Protein AF-A0A4V4JXT0-F1 (afdb_monomer_lite)

Sequence (192 aa):
MKDSEPRLMSSTASAMWNRRKYANDSAWREEKVERIILREKLRIKKDPIFRAKKQAQSAAAYAEKLEKVPYFKVLRDIRKWIDCFPAIREQLHWQSHDLAWSPQKVSHRCASCNHKRTRGQKLWLQRRTCDSDTEQFDCWACFTSDPQRALPEGFKDITTVEQLRARKKQLFGVTVHTRSSSPKIASSSDSP

Radius of gyration: 23.11 Å; chains: 1; bounding box: 68×52×61 Å

Secondary structure (DSSP, 8-state):
-----GGGS-HHHHHHHHHHHHHH-HHHHHHHHHHHHHHHHHHHHH-HHHHHHHHHHHHHHHHHHHHHSTTHHHHHHHHHHHHH-HHHHHH---SSEEEEEEEEEE--BBTTT-PBPTT-EEEEEEES--SSSS--EE-HHHHTTSHHHHSPTT-TT--SHHHHHHHHHHHH--------------------

pLDDT: mean 82.66, std 16.38, range [35.25, 97.62]

Foldseek 3Di:
DDPDDCPPPDPVRSVVVVVVCCVPPPVVVLVVVVVVVVVLVVCCVVPVVSVVVVVVVVVVVVVVCVVPAFCPVVLVVVVVCCVPPVVVLVVFAFDFWHKQFDPAFDWDQAPQPRDTDRRHHRTWTWTPDDPDPDIHTHDLCRQCSPVCRSHTPQCNPPRDPVVSVVSCCVPPVDPPDDPDPDDPDDDDDDDD

Organism: Aureobasidium pullulans (NCBI:txid5580)

Structure (mmCIF, N/CA/C/O backbone):
data_AF-A0A4V4JXT0-F1
#
_entry.id   AF-A0A4V4JXT0-F1
#
loop_
_atom_site.group_PDB
_atom_site.id
_atom_site.type_symbol
_atom_site.label_atom_id
_atom_site.label_alt_id
_atom_site.label_comp_id
_atom_site.label_asym_id
_atom_site.label_entity_id
_atom_site.label_seq_id
_atom_site.pdbx_PDB_ins_code
_atom_site.Cartn_x
_atom_site.Cartn_y
_atom_site.Cartn_z
_atom_site.occupancy
_atom_site.B_iso_or_equiv
_atom_site.auth_seq_id
_atom_site.auth_comp_id
_atom_site.auth_asym_id
_atom_site.auth_atom_id
_atom_site.pdbx_PDB_model_num
ATOM 1 N N . MET A 1 1 ? 39.763 -4.049 -3.744 1.00 38.03 1 MET A N 1
ATOM 2 C CA . MET A 1 1 ? 39.572 -4.700 -5.060 1.00 38.03 1 MET A CA 1
ATOM 3 C C . MET A 1 1 ? 38.649 -3.817 -5.885 1.00 38.03 1 MET A C 1
ATOM 5 O O . MET A 1 1 ? 37.583 -3.478 -5.395 1.00 38.03 1 MET A O 1
ATOM 9 N N . LYS A 1 2 ? 39.092 -3.345 -7.055 1.00 44.06 2 LYS A N 1
ATOM 10 C CA . LYS A 1 2 ? 38.291 -2.475 -7.932 1.00 44.06 2 LYS A CA 1
ATOM 11 C C . LYS A 1 2 ? 37.275 -3.350 -8.670 1.00 44.06 2 LYS A C 1
ATOM 13 O O . LYS A 1 2 ? 37.687 -4.186 -9.467 1.00 44.06 2 LYS A O 1
ATOM 18 N N . ASP A 1 3 ? 35.985 -3.185 -8.381 1.00 50.22 3 ASP A N 1
ATOM 19 C CA . ASP A 1 3 ? 34.903 -3.879 -9.087 1.00 50.22 3 ASP A CA 1
ATOM 20 C C . ASP A 1 3 ? 34.928 -3.488 -10.569 1.00 50.22 3 ASP A C 1
ATOM 22 O O . ASP A 1 3 ? 34.524 -2.388 -10.950 1.00 50.22 3 ASP A O 1
ATOM 26 N N . SER A 1 4 ? 35.457 -4.378 -11.405 1.00 55.34 4 SER A N 1
ATOM 27 C CA . SER A 1 4 ? 35.567 -4.180 -12.847 1.00 55.34 4 SER A CA 1
ATOM 28 C C . SER A 1 4 ? 34.180 -4.037 -13.485 1.00 55.34 4 SER A C 1
ATOM 30 O O . SER A 1 4 ? 33.241 -4.765 -13.155 1.00 55.34 4 SER A O 1
ATOM 32 N N . GLU A 1 5 ? 34.052 -3.077 -14.401 1.00 57.25 5 GLU A N 1
ATOM 33 C CA . GLU A 1 5 ? 32.807 -2.740 -15.094 1.00 57.25 5 GLU A CA 1
ATOM 34 C C . GLU A 1 5 ? 32.292 -3.930 -15.941 1.00 57.25 5 GLU A C 1
ATOM 36 O O . GLU A 1 5 ? 33.081 -4.580 -16.631 1.00 57.25 5 GLU A O 1
ATOM 41 N N . PRO A 1 6 ? 30.974 -4.214 -15.976 1.00 58.03 6 PRO A N 1
ATOM 42 C CA . PRO A 1 6 ? 30.408 -5.380 -16.671 1.00 58.03 6 PRO A CA 1
ATOM 43 C C . PRO A 1 6 ? 30.555 -5.383 -18.205 1.00 58.03 6 PRO A C 1
ATOM 45 O O . PRO A 1 6 ? 30.092 -6.325 -18.846 1.00 58.03 6 PRO A O 1
ATOM 48 N N . ARG A 1 7 ? 31.179 -4.364 -18.817 1.00 56.94 7 ARG A N 1
ATOM 49 C CA . ARG A 1 7 ? 31.333 -4.241 -20.281 1.00 56.94 7 ARG A CA 1
ATOM 50 C C . ARG A 1 7 ? 32.171 -5.348 -20.923 1.00 56.94 7 ARG A C 1
ATOM 52 O O . ARG A 1 7 ? 32.020 -5.569 -22.117 1.00 56.94 7 ARG A O 1
ATOM 59 N N . LEU A 1 8 ? 33.013 -6.035 -20.151 1.00 63.19 8 LEU A N 1
ATOM 60 C CA . LEU A 1 8 ? 33.894 -7.107 -20.636 1.00 63.19 8 LEU A CA 1
ATOM 61 C C . LEU A 1 8 ? 33.495 -8.502 -20.119 1.00 63.19 8 LEU A C 1
ATOM 63 O O . LEU A 1 8 ? 34.234 -9.465 -20.296 1.00 63.19 8 LEU A O 1
ATOM 67 N N . MET A 1 9 ? 32.343 -8.631 -19.451 1.00 75.25 9 MET A N 1
ATOM 68 C CA . MET A 1 9 ? 31.896 -9.900 -18.869 1.00 75.25 9 MET A CA 1
ATOM 69 C C . MET A 1 9 ? 31.066 -10.732 -19.852 1.00 75.25 9 MET A C 1
ATOM 71 O O . MET A 1 9 ? 30.243 -10.198 -20.594 1.00 75.25 9 MET A O 1
ATOM 75 N N . SER A 1 10 ? 31.195 -12.061 -19.772 1.00 79.62 10 SER A N 1
ATOM 76 C CA . SER A 1 10 ? 30.227 -12.978 -20.386 1.00 79.62 10 SER A CA 1
ATOM 77 C C . SER A 1 10 ? 28.816 -12.736 -19.830 1.00 79.62 10 SER A C 1
ATOM 79 O O . SER A 1 10 ? 28.647 -12.197 -18.731 1.00 79.62 10 SER A O 1
ATOM 81 N N . SER A 1 11 ? 27.775 -13.150 -20.557 1.00 81.44 11 SER A N 1
ATOM 82 C CA . SER A 1 11 ? 26.375 -12.948 -20.144 1.00 81.44 11 SER A CA 1
ATOM 83 C C . SER A 1 11 ? 26.084 -13.520 -18.748 1.00 81.44 11 SER A C 1
ATOM 85 O O . SER A 1 11 ? 25.472 -12.846 -17.914 1.00 81.44 11 SER A O 1
ATOM 87 N N . THR A 1 12 ? 26.592 -14.718 -18.452 1.00 85.00 12 THR A N 1
ATOM 88 C CA . THR A 1 12 ? 26.455 -15.378 -17.146 1.00 85.00 12 THR A CA 1
ATOM 89 C C . THR A 1 12 ? 27.194 -14.616 -16.048 1.00 85.00 12 THR A C 1
ATOM 91 O O . THR A 1 12 ? 26.621 -14.366 -14.984 1.00 85.00 12 THR A O 1
ATOM 94 N N . ALA A 1 13 ? 28.432 -14.181 -16.307 1.00 82.56 13 ALA A N 1
ATOM 95 C CA . ALA A 1 13 ? 29.215 -13.396 -15.354 1.00 82.56 13 ALA A CA 1
ATOM 96 C C . ALA A 1 13 ? 28.559 -12.035 -15.067 1.00 82.56 13 ALA A C 1
ATOM 98 O O . ALA A 1 13 ? 28.418 -11.648 -13.907 1.00 82.56 13 ALA A O 1
ATOM 99 N N . SER A 1 14 ? 28.038 -11.367 -16.098 1.00 83.56 14 SER A N 1
ATOM 100 C CA . SER A 1 14 ? 27.285 -10.118 -15.967 1.00 83.56 14 SER A CA 1
ATOM 101 C C . SER A 1 14 ? 25.990 -10.309 -15.170 1.00 83.56 14 SER A C 1
ATOM 103 O O . SER A 1 14 ? 25.657 -9.490 -14.309 1.00 83.56 14 SER A O 1
ATOM 105 N N . ALA A 1 15 ? 25.263 -11.411 -15.379 1.00 85.31 15 ALA A N 1
ATOM 106 C CA . ALA A 1 15 ? 24.056 -11.726 -14.616 1.00 85.31 15 ALA A CA 1
ATOM 107 C C . ALA A 1 15 ? 24.356 -12.011 -13.133 1.00 85.31 15 ALA A C 1
ATOM 109 O O . ALA A 1 15 ? 23.614 -11.554 -12.257 1.00 85.31 15 ALA A O 1
ATOM 110 N N . MET A 1 16 ? 25.436 -12.741 -12.835 1.00 86.31 16 MET A N 1
ATOM 111 C CA . MET A 1 16 ? 25.886 -12.989 -11.460 1.00 86.31 16 MET A CA 1
ATOM 112 C C . MET A 1 16 ? 26.350 -11.702 -10.777 1.00 86.31 16 MET A C 1
ATOM 114 O O . MET A 1 16 ? 25.931 -11.428 -9.652 1.00 86.31 16 MET A O 1
ATOM 118 N N . TRP A 1 17 ? 27.129 -10.869 -11.471 1.00 88.69 17 TRP A N 1
ATOM 119 C CA . TRP A 1 17 ? 27.558 -9.562 -10.974 1.00 88.69 17 TRP A CA 1
ATOM 120 C C . TRP A 1 17 ? 26.361 -8.659 -10.670 1.00 88.69 17 TRP A C 1
ATOM 122 O O . TRP A 1 17 ? 26.258 -8.116 -9.574 1.00 88.69 17 TRP A O 1
ATOM 132 N N . ASN A 1 18 ? 25.389 -8.577 -11.587 1.00 86.06 18 ASN A N 1
ATOM 133 C CA . ASN A 1 18 ? 24.162 -7.812 -11.373 1.00 86.06 18 ASN A CA 1
ATOM 134 C C . ASN A 1 18 ? 23.370 -8.320 -10.162 1.00 86.06 18 ASN A C 1
ATOM 136 O O . ASN A 1 18 ? 22.838 -7.499 -9.419 1.00 86.06 18 ASN A O 1
ATOM 140 N N . ARG A 1 19 ? 23.277 -9.643 -9.954 1.00 86.19 19 ARG A N 1
ATOM 141 C CA . ARG A 1 19 ? 22.610 -10.231 -8.779 1.00 86.19 19 ARG A CA 1
ATOM 142 C C . ARG A 1 19 ? 23.338 -9.885 -7.482 1.00 86.19 19 ARG A C 1
ATOM 144 O O . ARG A 1 19 ? 22.699 -9.406 -6.548 1.00 86.19 19 ARG A O 1
ATOM 151 N N . ARG A 1 20 ? 24.660 -10.067 -7.439 1.00 87.50 20 ARG A N 1
ATOM 152 C CA . ARG A 1 20 ? 25.493 -9.742 -6.270 1.00 87.50 20 ARG A CA 1
ATOM 153 C C . ARG A 1 20 ? 25.420 -8.252 -5.935 1.00 87.50 20 ARG A C 1
ATOM 155 O O . ARG A 1 20 ? 25.175 -7.899 -4.785 1.00 87.50 20 ARG A O 1
ATOM 162 N N . LYS A 1 21 ? 25.553 -7.384 -6.939 1.00 86.44 21 LYS A N 1
ATOM 163 C CA . LYS A 1 21 ? 25.453 -5.934 -6.759 1.00 86.44 21 LYS A CA 1
ATOM 164 C C . LYS A 1 21 ? 24.061 -5.522 -6.298 1.00 86.44 21 LYS A C 1
ATOM 166 O O . LYS A 1 21 ? 23.940 -4.747 -5.360 1.00 86.44 21 LYS A O 1
ATOM 171 N N . TYR A 1 22 ? 23.010 -6.118 -6.868 1.00 83.94 22 TYR A N 1
ATOM 172 C CA . TYR A 1 22 ? 21.646 -5.890 -6.395 1.00 83.94 22 TYR A CA 1
ATOM 173 C C . TYR A 1 22 ? 21.508 -6.244 -4.914 1.00 83.94 22 TYR A C 1
ATOM 175 O O . TYR A 1 22 ? 20.904 -5.470 -4.185 1.00 83.94 22 TYR A O 1
ATOM 183 N N . ALA A 1 23 ? 22.063 -7.365 -4.447 1.00 81.12 23 ALA A N 1
ATOM 184 C CA . ALA A 1 23 ? 21.954 -7.803 -3.055 1.00 81.12 23 ALA A CA 1
ATOM 185 C C . ALA A 1 23 ? 22.711 -6.902 -2.062 1.00 81.12 23 ALA A C 1
ATOM 187 O O . ALA A 1 23 ? 22.166 -6.593 -1.002 1.00 81.12 23 ALA A O 1
ATOM 188 N N . ASN A 1 24 ? 23.907 -6.439 -2.427 1.00 84.50 24 ASN A N 1
ATOM 189 C CA . ASN A 1 24 ? 24.830 -5.811 -1.475 1.00 84.50 24 ASN A CA 1
ATOM 190 C C . ASN A 1 24 ? 24.894 -4.280 -1.565 1.00 84.50 24 ASN A C 1
ATOM 192 O O . ASN A 1 24 ? 25.263 -3.635 -0.591 1.00 84.50 24 ASN A O 1
ATOM 196 N N . ASP A 1 25 ? 24.504 -3.684 -2.693 1.00 84.81 25 ASP A N 1
ATOM 197 C CA . ASP A 1 25 ? 24.561 -2.237 -2.907 1.00 84.81 25 ASP A CA 1
ATOM 198 C C . ASP A 1 25 ? 23.143 -1.655 -2.971 1.00 84.81 25 ASP A C 1
ATOM 200 O O . ASP A 1 25 ? 22.436 -1.745 -3.982 1.00 84.81 25 ASP A O 1
ATOM 204 N N . SER A 1 26 ? 22.697 -1.087 -1.848 1.00 79.56 26 SER A N 1
ATOM 205 C CA . SER A 1 26 ? 21.351 -0.515 -1.746 1.00 79.56 26 SER A CA 1
ATOM 206 C C . SER A 1 26 ? 21.167 0.744 -2.599 1.00 79.56 26 SER A C 1
ATOM 208 O O . SER A 1 26 ? 20.091 0.910 -3.172 1.00 79.56 26 SER A O 1
ATOM 210 N N . ALA A 1 27 ? 22.205 1.571 -2.761 1.00 83.88 27 ALA A N 1
ATOM 211 C CA . ALA A 1 27 ? 22.140 2.792 -3.562 1.00 83.88 27 ALA A CA 1
ATOM 212 C C . ALA A 1 27 ? 22.032 2.454 -5.053 1.00 83.88 27 ALA A C 1
ATOM 214 O O . ALA A 1 27 ? 21.123 2.924 -5.740 1.00 83.88 27 ALA A O 1
ATOM 215 N N . TRP A 1 28 ? 22.874 1.539 -5.537 1.00 86.75 28 TRP A N 1
ATOM 216 C CA . TRP A 1 28 ? 22.794 1.055 -6.914 1.00 86.75 28 TRP A CA 1
ATOM 217 C C . TRP A 1 28 ? 21.467 0.347 -7.203 1.00 86.75 28 TRP A C 1
ATOM 219 O O . TRP A 1 28 ? 20.897 0.496 -8.287 1.00 86.75 28 TRP A O 1
ATOM 229 N N . ARG A 1 29 ? 20.941 -0.420 -6.238 1.00 85.69 29 ARG A N 1
ATOM 230 C CA . ARG A 1 29 ? 19.621 -1.054 -6.351 1.00 85.69 29 ARG A CA 1
ATOM 231 C C . ARG A 1 29 ? 18.524 -0.011 -6.539 1.00 85.69 29 ARG A C 1
ATOM 233 O O . ARG A 1 29 ? 17.686 -0.178 -7.427 1.00 85.69 29 ARG A O 1
ATOM 240 N N . GLU A 1 30 ? 18.511 1.020 -5.699 1.00 83.50 30 GLU A N 1
ATOM 241 C CA . GLU A 1 30 ? 17.527 2.102 -5.747 1.00 83.50 30 GLU A CA 1
ATOM 242 C C . GLU A 1 30 ? 17.606 2.838 -7.096 1.00 83.50 30 GLU A C 1
ATOM 244 O O . GLU A 1 30 ? 16.600 2.890 -7.808 1.00 83.50 30 GLU A O 1
ATOM 249 N N . GLU A 1 31 ? 18.800 3.250 -7.531 1.00 87.88 31 GLU A N 1
ATOM 250 C CA . GLU A 1 31 ? 19.022 3.921 -8.822 1.00 87.88 31 GLU A CA 1
ATOM 251 C C . GLU A 1 31 ? 18.576 3.057 -10.019 1.00 87.88 31 GLU A C 1
ATOM 253 O O . GLU A 1 31 ? 17.865 3.508 -10.927 1.00 87.88 31 GLU A O 1
ATOM 258 N N . LYS A 1 32 ? 18.947 1.770 -10.023 1.00 88.31 32 LYS A N 1
ATOM 259 C CA . LYS A 1 32 ? 18.557 0.828 -11.080 1.00 88.31 32 LYS A CA 1
ATOM 260 C C . LYS A 1 32 ? 17.040 0.661 -11.151 1.00 88.31 32 LYS A C 1
ATOM 262 O O . LYS A 1 32 ? 16.482 0.639 -12.253 1.00 88.31 32 LYS A O 1
ATOM 267 N N . VAL A 1 33 ? 16.366 0.542 -10.006 1.00 87.81 33 VAL A N 1
ATOM 268 C CA . VAL A 1 33 ? 14.900 0.438 -9.944 1.00 87.81 33 VAL A CA 1
ATOM 269 C C . VAL A 1 33 ? 14.246 1.724 -10.452 1.00 87.81 33 VAL A C 1
ATOM 271 O O . VAL A 1 33 ? 13.308 1.646 -11.248 1.00 87.81 33 VAL A O 1
ATOM 274 N N . GLU A 1 34 ? 14.751 2.899 -10.077 1.00 89.25 34 GLU A N 1
ATOM 275 C CA . GLU A 1 34 ? 14.229 4.181 -10.566 1.00 89.25 34 GLU A CA 1
ATOM 276 C C . GLU A 1 34 ? 14.338 4.314 -12.084 1.00 89.25 34 GLU A C 1
ATOM 278 O O . GLU A 1 34 ? 13.361 4.673 -12.750 1.00 89.25 34 GLU A O 1
ATOM 283 N N . ARG A 1 35 ? 15.478 3.924 -12.658 1.00 92.25 35 ARG A N 1
ATOM 284 C CA . ARG A 1 35 ? 15.691 3.917 -14.109 1.00 92.25 35 ARG A CA 1
ATOM 285 C C . ARG A 1 35 ? 14.684 3.029 -14.842 1.00 92.25 35 ARG A C 1
ATOM 287 O O . ARG A 1 35 ? 14.146 3.424 -15.880 1.00 92.25 35 ARG A O 1
ATOM 294 N N . ILE A 1 36 ? 14.409 1.838 -14.305 1.00 91.50 36 ILE A N 1
ATOM 295 C CA . ILE A 1 36 ? 13.414 0.908 -14.863 1.00 91.50 36 ILE A CA 1
ATOM 296 C C . ILE A 1 36 ? 12.015 1.533 -14.807 1.00 91.50 36 ILE A C 1
ATOM 298 O O . ILE A 1 36 ? 11.314 1.544 -15.821 1.00 91.50 36 ILE A O 1
ATOM 302 N N . ILE A 1 37 ? 11.636 2.114 -13.664 1.00 90.81 37 ILE A N 1
ATOM 303 C CA . ILE A 1 37 ? 10.338 2.781 -13.478 1.00 90.81 37 ILE A CA 1
ATOM 304 C C . ILE A 1 37 ? 10.166 3.932 -14.476 1.00 90.81 37 ILE A C 1
ATOM 306 O O . ILE A 1 37 ? 9.104 4.058 -15.088 1.00 90.81 37 ILE A O 1
ATOM 310 N N . LEU A 1 38 ? 11.185 4.777 -14.657 1.00 93.44 38 LEU A N 1
ATOM 311 C CA . LEU A 1 38 ? 11.139 5.902 -15.596 1.00 93.44 38 LEU A CA 1
ATOM 312 C C . LEU A 1 38 ? 10.961 5.426 -17.039 1.00 93.44 38 LEU A C 1
ATOM 314 O O . LEU A 1 38 ? 10.082 5.921 -17.747 1.00 93.44 38 LEU A O 1
ATOM 318 N N . ARG A 1 39 ? 11.737 4.421 -17.459 1.00 94.75 39 ARG A N 1
ATOM 319 C CA . ARG A 1 39 ? 11.609 3.816 -18.791 1.00 94.75 39 ARG A CA 1
ATOM 320 C C . ARG A 1 39 ? 10.206 3.256 -19.015 1.00 94.75 39 ARG A C 1
ATOM 322 O O . ARG A 1 39 ? 9.617 3.481 -20.071 1.00 94.75 39 ARG A O 1
ATOM 329 N N . GLU A 1 40 ? 9.661 2.550 -18.029 1.00 93.56 40 GLU A N 1
ATOM 330 C CA . GLU A 1 40 ? 8.320 1.980 -18.123 1.00 93.56 40 GLU A CA 1
ATOM 331 C C . GLU A 1 40 ? 7.245 3.068 -18.217 1.00 93.56 40 GLU A C 1
ATOM 333 O O . GLU A 1 40 ? 6.388 2.989 -19.095 1.00 93.56 40 GLU A O 1
ATOM 338 N N . LYS A 1 41 ? 7.327 4.127 -17.401 1.00 93.44 41 LYS A N 1
ATOM 339 C CA . LYS A 1 41 ? 6.417 5.284 -17.482 1.00 93.44 41 LYS A CA 1
ATOM 340 C C . LYS A 1 41 ? 6.424 5.930 -18.865 1.00 93.44 41 LYS A C 1
ATOM 342 O O . LYS A 1 41 ? 5.360 6.210 -19.417 1.00 93.44 41 LYS A O 1
ATOM 347 N N . LEU A 1 42 ? 7.611 6.146 -19.433 1.00 95.75 42 LEU A N 1
ATOM 348 C CA . LEU A 1 42 ? 7.751 6.693 -20.782 1.00 95.75 42 LEU A CA 1
ATOM 349 C C . LEU A 1 42 ? 7.123 5.766 -21.825 1.00 95.75 42 LEU A C 1
ATOM 351 O O . LEU A 1 42 ? 6.419 6.245 -22.714 1.00 95.75 42 LEU A O 1
ATOM 355 N N . ARG A 1 43 ? 7.313 4.447 -21.693 1.00 96.19 43 ARG A N 1
ATOM 356 C CA . ARG A 1 43 ? 6.710 3.469 -22.606 1.00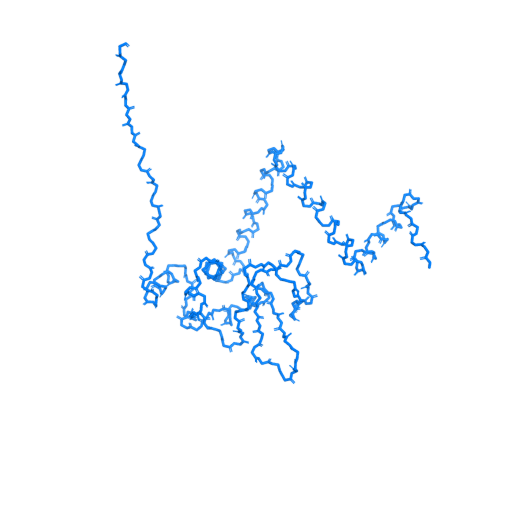 96.19 43 ARG A CA 1
ATOM 357 C C . ARG A 1 43 ? 5.188 3.447 -22.498 1.00 96.19 43 ARG A C 1
ATOM 359 O O . ARG A 1 43 ? 4.531 3.498 -23.524 1.00 96.19 43 ARG A O 1
ATOM 366 N N . ILE A 1 44 ? 4.621 3.469 -21.290 1.00 95.62 44 ILE A N 1
ATOM 367 C CA . ILE A 1 44 ? 3.161 3.553 -21.081 1.00 95.62 44 ILE A CA 1
ATOM 368 C C . ILE A 1 44 ? 2.574 4.798 -21.764 1.00 95.62 44 ILE A C 1
ATOM 370 O O . ILE A 1 44 ? 1.476 4.739 -22.325 1.00 95.62 44 ILE A O 1
ATOM 374 N N . LYS A 1 45 ? 3.289 5.932 -21.732 1.00 95.12 45 LYS A N 1
ATOM 375 C CA . LYS A 1 45 ? 2.842 7.173 -22.381 1.00 95.12 45 LYS A CA 1
ATOM 376 C C . LYS A 1 45 ? 2.851 7.062 -23.909 1.00 95.12 45 LYS A C 1
ATOM 378 O O . LYS A 1 45 ? 1.904 7.529 -24.530 1.00 95.12 45 LYS A O 1
ATOM 383 N N . LYS A 1 46 ? 3.888 6.454 -24.490 1.00 96.50 46 LYS A N 1
ATOM 384 C CA . LYS A 1 46 ? 4.111 6.412 -25.946 1.00 96.50 46 LYS A CA 1
ATOM 385 C C . LYS A 1 46 ? 3.421 5.246 -26.660 1.00 96.50 46 LYS A C 1
ATOM 387 O O . LYS A 1 46 ? 2.988 5.416 -27.788 1.00 96.50 46 LYS A O 1
ATOM 392 N N . ASP A 1 47 ? 3.332 4.085 -26.020 1.00 97.00 47 ASP A N 1
ATOM 393 C CA . ASP A 1 47 ? 2.894 2.833 -26.641 1.00 97.00 47 ASP A CA 1
ATOM 394 C C . ASP A 1 47 ? 1.508 2.417 -26.102 1.00 97.00 47 ASP A C 1
ATOM 396 O O . ASP A 1 47 ? 1.396 1.968 -24.950 1.00 97.00 47 ASP A O 1
ATOM 400 N N . PRO A 1 48 ? 0.434 2.583 -26.900 1.00 96.94 48 PRO A N 1
ATOM 401 C CA . PRO A 1 48 ? -0.920 2.233 -26.482 1.00 96.94 48 PRO A CA 1
ATOM 402 C C . PRO A 1 48 ? -1.118 0.720 -26.301 1.00 96.94 48 PRO A C 1
ATOM 404 O O . PRO A 1 48 ? -1.859 0.321 -25.402 1.00 96.94 48 PRO A O 1
ATOM 407 N N . ILE A 1 49 ? -0.424 -0.125 -27.071 1.00 97.62 49 ILE A N 1
ATOM 408 C CA . ILE A 1 49 ? -0.511 -1.589 -26.955 1.00 97.62 49 ILE A CA 1
ATOM 409 C C . ILE A 1 49 ? 0.113 -2.027 -25.631 1.00 97.62 49 ILE A C 1
ATOM 411 O O . ILE A 1 49 ? -0.485 -2.784 -24.859 1.00 97.62 49 ILE A O 1
ATOM 415 N N . PHE A 1 50 ? 1.295 -1.499 -25.311 1.00 95.81 50 PHE A N 1
ATOM 416 C CA . PHE A 1 50 ? 1.944 -1.772 -24.033 1.00 95.81 50 PHE A CA 1
ATOM 417 C C . PHE A 1 50 ? 1.099 -1.298 -22.844 1.00 95.81 50 PHE A C 1
ATOM 419 O O . PHE A 1 50 ? 0.999 -2.006 -21.836 1.00 95.81 50 PHE A O 1
ATOM 426 N N . ARG A 1 51 ? 0.456 -0.129 -22.961 1.00 96.81 51 ARG A N 1
ATOM 427 C CA . ARG A 1 51 ? -0.478 0.386 -21.951 1.00 96.81 51 ARG A CA 1
ATOM 428 C C . ARG A 1 51 ? -1.664 -0.555 -21.749 1.00 96.81 51 ARG A C 1
ATOM 430 O O . ARG A 1 51 ? -1.935 -0.913 -20.604 1.00 96.81 51 ARG A O 1
ATOM 437 N N . ALA A 1 52 ? -2.331 -0.974 -22.824 1.00 97.25 52 ALA A N 1
ATOM 438 C CA . ALA A 1 52 ? -3.474 -1.883 -22.757 1.00 97.25 52 ALA A CA 1
ATOM 439 C C . ALA A 1 52 ? -3.086 -3.227 -22.119 1.00 97.25 52 ALA A C 1
ATOM 441 O O . ALA A 1 52 ? -3.750 -3.688 -21.191 1.00 97.25 52 ALA A O 1
ATOM 442 N N . LYS A 1 53 ? -1.938 -3.800 -22.510 1.00 96.94 53 LYS A N 1
ATOM 443 C CA . LYS A 1 53 ? -1.397 -5.024 -21.896 1.00 96.94 53 LYS A CA 1
ATOM 444 C C . LYS A 1 53 ? -1.184 -4.864 -20.389 1.00 96.94 53 LYS A C 1
ATOM 446 O O . LYS A 1 53 ? -1.550 -5.745 -19.615 1.00 96.94 53 LYS A O 1
ATOM 451 N N . LYS A 1 54 ? -0.608 -3.740 -19.953 1.00 95.44 54 LYS A N 1
ATOM 452 C CA . LYS A 1 54 ? -0.387 -3.455 -18.527 1.00 95.44 54 LYS A CA 1
ATOM 453 C C . LYS A 1 54 ? -1.691 -3.256 -17.758 1.00 95.44 54 LYS A C 1
ATOM 455 O O . LYS A 1 54 ? -1.792 -3.722 -16.625 1.00 95.44 54 LYS A O 1
ATOM 460 N N . GLN A 1 55 ? -2.684 -2.609 -18.364 1.00 95.62 55 GLN A N 1
ATOM 461 C CA . GLN A 1 55 ? -4.016 -2.466 -17.775 1.00 95.62 55 GLN A CA 1
ATOM 462 C C . GLN A 1 55 ? -4.697 -3.827 -17.602 1.00 95.62 55 GLN A C 1
ATOM 464 O O . GLN A 1 55 ? -5.164 -4.118 -16.505 1.00 95.62 55 GLN A O 1
ATOM 469 N N . ALA A 1 56 ? -4.663 -4.688 -18.623 1.00 97.19 56 ALA A N 1
ATOM 470 C CA . ALA A 1 56 ? -5.207 -6.044 -18.549 1.00 97.19 56 ALA A CA 1
ATOM 471 C C . ALA A 1 56 ? -4.522 -6.883 -17.455 1.00 97.19 56 ALA A C 1
ATOM 473 O O . ALA A 1 56 ? -5.197 -7.502 -16.636 1.00 97.19 56 ALA A O 1
ATOM 474 N N . GLN A 1 57 ? -3.187 -6.832 -17.366 1.00 96.00 57 GLN A N 1
ATOM 475 C CA . GLN A 1 57 ? -2.433 -7.502 -16.297 1.00 96.00 57 GLN A CA 1
ATOM 476 C C . GLN A 1 57 ? -2.821 -6.990 -14.902 1.00 96.00 57 GLN A C 1
ATOM 478 O O . GLN A 1 57 ? -3.011 -7.780 -13.979 1.00 96.00 57 GLN A O 1
ATOM 483 N N . SER A 1 58 ? -2.957 -5.670 -14.739 1.00 94.56 58 SER A N 1
ATOM 484 C CA . SER A 1 58 ? -3.390 -5.073 -13.472 1.00 94.56 58 SER A CA 1
ATOM 485 C C . SER A 1 58 ? -4.826 -5.457 -13.113 1.00 94.56 58 SER A C 1
ATOM 487 O O . SER A 1 58 ? -5.115 -5.642 -11.933 1.00 94.56 58 SER A O 1
ATOM 489 N N . ALA A 1 59 ? -5.721 -5.555 -14.098 1.00 96.06 59 ALA A N 1
ATOM 490 C CA . ALA A 1 59 ? -7.107 -5.958 -13.888 1.00 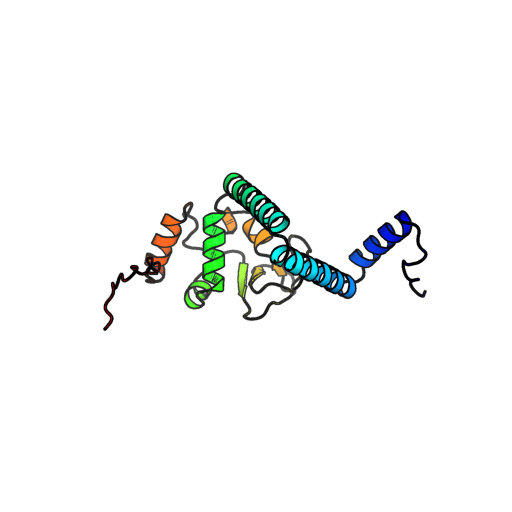96.06 59 ALA A CA 1
ATOM 491 C C . ALA A 1 59 ? -7.198 -7.429 -13.461 1.00 96.06 59 ALA A C 1
ATOM 493 O O . ALA A 1 59 ? -7.866 -7.727 -12.475 1.00 96.06 59 ALA A O 1
ATOM 494 N N . ALA A 1 60 ? -6.453 -8.321 -14.122 1.00 96.75 60 ALA A N 1
ATOM 495 C CA . ALA A 1 60 ? -6.375 -9.735 -13.758 1.00 96.75 60 ALA A CA 1
ATOM 496 C C . ALA A 1 60 ? -5.839 -9.930 -12.329 1.00 96.75 60 ALA A C 1
ATOM 498 O O . ALA A 1 60 ? -6.472 -10.597 -11.517 1.00 96.75 60 ALA A O 1
ATOM 499 N N . ALA A 1 61 ? -4.736 -9.261 -11.974 1.00 93.69 61 ALA A N 1
ATOM 500 C CA . ALA A 1 61 ? -4.186 -9.318 -10.616 1.00 93.69 61 ALA A CA 1
ATOM 501 C C . ALA A 1 61 ? -5.132 -8.715 -9.559 1.00 93.69 61 ALA A C 1
ATOM 503 O O . ALA A 1 61 ? -5.102 -9.099 -8.390 1.00 93.69 61 ALA A O 1
ATOM 504 N N . TYR A 1 62 ? -5.956 -7.733 -9.938 1.00 93.12 62 TYR A N 1
ATOM 505 C CA . TYR A 1 62 ? -6.981 -7.179 -9.056 1.00 93.12 62 TYR A CA 1
ATOM 506 C C . TYR A 1 62 ? -8.139 -8.163 -8.846 1.00 93.12 62 TYR A C 1
ATOM 508 O O . TYR A 1 62 ? -8.566 -8.339 -7.707 1.00 93.12 62 TYR A O 1
ATOM 516 N N . ALA A 1 63 ? -8.604 -8.824 -9.909 1.00 94.19 63 ALA A N 1
ATOM 517 C CA . ALA A 1 63 ? -9.627 -9.865 -9.839 1.00 94.19 63 ALA A CA 1
ATOM 518 C C . ALA A 1 63 ? -9.168 -11.052 -8.977 1.00 94.19 63 ALA A C 1
ATOM 520 O O . ALA A 1 63 ? -9.886 -11.463 -8.073 1.00 94.19 63 ALA A O 1
ATOM 521 N N . GLU A 1 64 ? -7.927 -11.506 -9.154 1.00 93.75 64 GLU A N 1
ATOM 522 C CA . GLU A 1 64 ? -7.338 -12.565 -8.328 1.00 93.75 64 GLU A CA 1
ATOM 523 C C . GLU A 1 64 ? -7.325 -12.197 -6.834 1.00 93.75 64 GLU A C 1
ATOM 525 O O . GLU A 1 64 ? -7.654 -13.012 -5.975 1.00 93.75 64 GLU A O 1
ATOM 530 N N . LYS A 1 65 ? -6.983 -10.947 -6.491 1.00 90.12 65 LYS A N 1
ATOM 531 C CA . LYS A 1 65 ? -7.020 -10.486 -5.093 1.00 90.12 65 LYS A CA 1
ATOM 532 C C . LYS A 1 65 ? -8.429 -10.439 -4.524 1.00 90.12 65 LYS A C 1
ATOM 534 O O . LYS A 1 65 ? -8.592 -10.682 -3.335 1.00 90.12 65 LYS A O 1
ATOM 539 N N . LEU A 1 66 ? -9.419 -10.084 -5.342 1.00 89.00 66 LEU A N 1
ATOM 540 C CA . LEU A 1 66 ? -10.815 -10.077 -4.913 1.00 89.00 66 LEU A CA 1
ATOM 541 C C . LEU A 1 66 ? -11.302 -11.468 -4.522 1.00 89.00 66 LEU A C 1
ATOM 543 O O . LEU A 1 66 ? -12.092 -11.575 -3.592 1.00 89.00 66 LEU A O 1
ATOM 547 N N . GLU A 1 67 ? -10.826 -12.494 -5.218 1.00 89.06 67 GLU A N 1
ATOM 548 C CA . GLU A 1 67 ? -11.164 -13.887 -4.946 1.00 89.06 67 GLU A CA 1
ATOM 549 C C . GLU A 1 67 ? -10.392 -14.437 -3.738 1.00 89.06 67 GLU A C 1
ATOM 551 O O . GLU A 1 67 ? -10.975 -15.045 -2.846 1.00 89.06 67 GLU A O 1
ATOM 556 N N . LYS A 1 68 ? -9.075 -14.199 -3.685 1.00 87.69 68 LYS A N 1
ATOM 557 C CA . LYS A 1 68 ? -8.181 -14.890 -2.740 1.00 87.69 68 LYS A CA 1
ATOM 558 C C . LYS A 1 68 ? -7.989 -14.197 -1.401 1.00 87.69 68 LYS A C 1
ATOM 560 O O . LYS A 1 68 ? -7.548 -14.842 -0.455 1.00 87.69 68 LYS A O 1
ATOM 565 N N . VAL A 1 69 ? -8.207 -12.884 -1.322 1.00 85.06 69 VAL A N 1
ATOM 566 C CA . VAL A 1 69 ? -7.869 -12.097 -0.130 1.00 85.06 69 VAL A CA 1
ATOM 567 C C . VAL A 1 69 ? -9.157 -11.646 0.557 1.00 85.06 69 VAL A C 1
ATOM 569 O O . VAL A 1 69 ? -9.802 -10.697 0.091 1.00 85.06 69 VAL A O 1
ATOM 572 N N . PRO A 1 70 ? -9.523 -12.274 1.690 1.00 82.75 70 PRO A N 1
ATOM 573 C CA . PRO A 1 70 ? -10.664 -11.846 2.482 1.00 82.75 70 PRO A CA 1
ATOM 574 C C . PRO A 1 70 ? -10.549 -10.366 2.847 1.00 82.75 70 PRO A C 1
ATOM 576 O O . PRO A 1 70 ? -9.458 -9.856 3.110 1.00 82.75 70 PRO A O 1
ATOM 579 N N . TYR A 1 71 ? -11.679 -9.659 2.858 1.00 86.81 71 TYR A N 1
ATOM 580 C CA . TYR A 1 71 ? -11.755 -8.246 3.253 1.00 86.81 71 TYR A CA 1
ATOM 581 C C . TYR A 1 71 ? -10.888 -7.287 2.416 1.00 86.81 71 TYR A C 1
ATOM 583 O O . TYR A 1 71 ? -10.735 -6.122 2.787 1.00 86.81 71 TYR A O 1
ATOM 591 N N . PHE A 1 72 ? -10.349 -7.703 1.262 1.00 88.56 72 PHE A N 1
ATOM 592 C CA . PHE A 1 72 ? -9.435 -6.877 0.464 1.00 88.56 72 PHE A CA 1
ATOM 593 C C . PHE A 1 72 ? -10.005 -5.491 0.138 1.00 88.56 72 PHE A C 1
ATOM 595 O O . PHE A 1 72 ? -9.305 -4.483 0.267 1.00 88.56 72 PHE A O 1
ATOM 602 N N . LYS A 1 73 ? -11.289 -5.414 -0.244 1.00 90.75 73 LYS A N 1
ATOM 603 C CA . LYS A 1 73 ? -11.956 -4.129 -0.507 1.00 90.75 73 LYS A CA 1
ATOM 604 C C . LYS A 1 73 ? -12.078 -3.273 0.759 1.00 90.75 73 LYS A C 1
ATOM 606 O O . LYS A 1 73 ? -11.811 -2.077 0.686 1.00 90.75 73 LYS A O 1
ATOM 611 N N . VAL A 1 74 ? -12.439 -3.879 1.892 1.00 91.50 74 VAL A N 1
ATOM 612 C CA . VAL A 1 74 ? -12.583 -3.208 3.197 1.00 91.50 74 VAL A CA 1
ATOM 613 C C . VAL A 1 74 ? -11.240 -2.620 3.631 1.00 91.50 74 VAL A C 1
ATOM 615 O O . VAL A 1 74 ? -11.132 -1.417 3.853 1.00 91.50 74 VAL A O 1
ATOM 618 N N . LEU A 1 75 ? -10.181 -3.430 3.640 1.00 91.38 75 LEU A N 1
ATOM 619 C CA . LEU A 1 75 ? -8.836 -3.009 4.038 1.00 91.38 75 LEU A CA 1
ATOM 620 C C . LEU A 1 75 ? -8.249 -1.956 3.090 1.00 91.38 75 LEU A C 1
ATOM 622 O O . LEU A 1 75 ? -7.594 -1.011 3.533 1.00 91.38 75 LEU A O 1
ATOM 626 N N . ARG A 1 76 ? -8.509 -2.066 1.783 1.00 91.62 76 ARG A N 1
ATOM 627 C CA . ARG A 1 76 ? -8.130 -1.032 0.809 1.00 91.62 76 ARG A CA 1
ATOM 628 C C . ARG A 1 76 ? -8.820 0.302 1.109 1.00 91.62 76 ARG A C 1
ATOM 630 O O . ARG A 1 76 ? -8.178 1.349 1.016 1.00 91.62 76 ARG A O 1
ATOM 637 N N . ASP A 1 77 ? -10.104 0.279 1.447 1.00 91.88 77 ASP A N 1
ATOM 638 C CA . ASP A 1 77 ? -10.868 1.490 1.744 1.00 91.88 77 ASP A CA 1
ATOM 639 C C . ASP A 1 77 ? -10.449 2.100 3.096 1.00 91.88 77 ASP A C 1
ATOM 641 O O . ASP A 1 77 ? -10.241 3.312 3.157 1.00 91.88 77 ASP A O 1
ATOM 645 N N . ILE A 1 78 ? -10.190 1.284 4.128 1.00 92.25 78 ILE A N 1
ATOM 646 C CA . ILE A 1 78 ? -9.586 1.730 5.400 1.00 92.25 78 ILE A CA 1
ATOM 647 C C . ILE A 1 78 ? -8.238 2.405 5.141 1.00 92.25 78 ILE A C 1
ATOM 649 O O . ILE A 1 78 ? -7.997 3.516 5.615 1.00 92.25 78 ILE A O 1
ATOM 653 N N . ARG A 1 79 ? -7.373 1.790 4.324 1.00 92.69 79 ARG A N 1
ATOM 654 C CA . ARG A 1 79 ? -6.085 2.386 3.954 1.00 92.69 79 ARG A CA 1
ATOM 655 C C . ARG A 1 79 ? -6.259 3.758 3.306 1.00 92.69 79 ARG A C 1
ATOM 657 O O . ARG A 1 79 ? -5.554 4.700 3.658 1.00 92.69 79 ARG A O 1
ATOM 664 N N . LYS A 1 80 ? -7.219 3.884 2.386 1.00 92.19 80 LYS A N 1
ATOM 665 C CA . LYS A 1 80 ? -7.554 5.170 1.765 1.00 92.19 80 LYS A CA 1
ATOM 666 C C . LYS A 1 80 ? -8.026 6.186 2.805 1.00 92.19 80 LYS A C 1
ATOM 668 O O . LYS A 1 80 ? -7.718 7.365 2.673 1.00 92.19 80 LYS A O 1
ATOM 673 N N . TRP A 1 81 ? -8.771 5.762 3.824 1.00 91.62 81 TRP A N 1
ATOM 674 C CA . TRP A 1 81 ? -9.222 6.681 4.863 1.00 91.62 81 TRP A CA 1
ATOM 675 C C . TRP A 1 81 ? -8.078 7.210 5.711 1.00 91.62 81 TRP A C 1
ATOM 677 O O . TRP A 1 81 ? -8.016 8.417 5.916 1.00 91.62 81 TRP A O 1
ATOM 687 N N . ILE A 1 82 ? -7.157 6.334 6.115 1.00 92.62 82 ILE A N 1
ATOM 688 C CA . ILE A 1 82 ? -5.942 6.711 6.846 1.00 92.62 82 ILE A CA 1
ATOM 689 C C . ILE A 1 82 ? -5.141 7.762 6.065 1.00 92.62 82 ILE A C 1
ATOM 691 O O . ILE A 1 82 ? -4.655 8.731 6.643 1.00 92.62 82 ILE A O 1
ATOM 695 N N . ASP A 1 83 ? -5.021 7.583 4.747 1.00 90.44 83 ASP A N 1
ATOM 696 C CA . ASP A 1 83 ? -4.248 8.486 3.892 1.00 90.44 83 ASP A CA 1
ATOM 697 C C . ASP A 1 83 ? -4.955 9.832 3.619 1.00 90.44 83 ASP A C 1
ATOM 699 O O . ASP A 1 83 ? -4.273 10.825 3.361 1.00 90.44 83 ASP A O 1
ATOM 703 N N . CYS A 1 84 ? -6.293 9.890 3.652 1.00 90.12 84 CYS A N 1
ATOM 704 C CA . CYS A 1 84 ? -7.061 11.075 3.239 1.00 90.12 84 CYS A CA 1
ATOM 705 C C . CYS A 1 84 ? -7.732 11.857 4.379 1.00 90.12 84 CYS A C 1
ATOM 707 O O . CYS A 1 84 ? -8.050 13.027 4.178 1.00 90.12 84 CYS A O 1
ATOM 709 N N . PHE A 1 85 ? -7.996 11.242 5.533 1.00 89.69 85 PHE A N 1
ATOM 710 C CA . PHE A 1 85 ? -8.789 11.847 6.608 1.00 89.69 85 PHE A CA 1
ATOM 711 C C . PHE A 1 85 ? -8.033 11.766 7.945 1.00 89.69 85 PHE A C 1
ATOM 713 O O . PHE A 1 85 ? -8.184 10.773 8.660 1.00 89.69 85 PHE A O 1
ATOM 720 N N . PRO A 1 86 ? -7.250 12.802 8.312 1.00 89.44 86 PRO A N 1
ATOM 721 C CA . PRO A 1 86 ? -6.490 12.832 9.566 1.00 89.44 86 PRO A CA 1
ATOM 722 C C . PRO A 1 86 ? -7.347 12.551 10.808 1.00 89.44 86 PRO A C 1
ATOM 724 O O . PRO A 1 86 ? -6.991 11.691 11.604 1.00 89.44 86 PRO A O 1
ATOM 727 N N . ALA A 1 87 ? -8.535 13.162 10.890 1.00 86.69 87 ALA A N 1
ATOM 728 C CA . ALA A 1 87 ? -9.459 12.967 12.009 1.00 86.69 87 ALA A CA 1
ATOM 729 C C . ALA A 1 87 ? -9.942 11.514 12.158 1.00 86.69 87 ALA A C 1
ATOM 731 O O . ALA A 1 87 ? -10.148 11.048 13.270 1.00 86.69 87 ALA A O 1
ATOM 732 N N . ILE A 1 88 ? -10.114 10.786 11.045 1.00 88.25 88 ILE A N 1
ATOM 733 C CA . ILE A 1 88 ? -10.468 9.360 11.102 1.00 88.25 88 ILE A CA 1
ATOM 734 C C . ILE A 1 88 ? -9.246 8.560 11.539 1.00 88.25 88 ILE A C 1
ATOM 736 O O . ILE A 1 88 ? -9.361 7.712 12.410 1.00 88.25 88 ILE A O 1
ATOM 740 N N . ARG A 1 89 ? -8.073 8.834 10.956 1.00 91.06 89 ARG A N 1
ATOM 741 C CA . ARG A 1 89 ? -6.823 8.136 11.283 1.00 91.06 89 ARG A CA 1
ATOM 742 C C . ARG A 1 89 ? -6.523 8.147 12.784 1.00 91.06 89 ARG A C 1
ATOM 744 O O . ARG A 1 89 ? -6.123 7.113 13.298 1.00 91.06 89 ARG A O 1
ATOM 751 N N . GLU A 1 90 ? -6.710 9.280 13.454 1.00 88.88 90 GLU A N 1
ATOM 752 C CA . GLU A 1 90 ? -6.442 9.444 14.894 1.00 88.88 90 GLU A CA 1
ATOM 753 C C . GLU A 1 90 ? -7.377 8.623 15.790 1.00 88.88 90 GLU A C 1
ATOM 755 O O . GLU A 1 90 ? -7.011 8.284 16.908 1.00 88.88 90 GLU A O 1
ATOM 760 N N . GLN A 1 91 ? -8.556 8.263 15.284 1.00 88.44 91 GLN A N 1
ATOM 761 C CA . GLN A 1 91 ? -9.568 7.504 16.020 1.00 88.44 91 GLN A CA 1
ATOM 762 C C . GLN A 1 91 ? -9.555 6.005 15.691 1.00 88.44 91 GLN A C 1
ATOM 764 O O . GLN A 1 91 ? -10.313 5.229 16.272 1.00 88.44 91 GLN A O 1
ATOM 769 N N . LEU A 1 92 ? -8.744 5.574 14.719 1.00 90.56 92 LEU A N 1
ATOM 770 C CA . LEU A 1 92 ? -8.613 4.159 14.394 1.00 90.56 92 LEU A CA 1
ATOM 771 C C . LEU A 1 92 ? -7.566 3.523 15.308 1.00 90.56 92 LEU A C 1
ATOM 773 O O . LEU A 1 92 ? -6.373 3.808 15.202 1.00 90.56 92 LEU A O 1
ATOM 777 N N . HIS A 1 93 ? -8.019 2.607 16.157 1.00 90.38 93 HIS A N 1
ATOM 778 C CA . HIS A 1 93 ? -7.166 1.874 17.083 1.00 90.38 93 HIS A CA 1
ATOM 779 C C . HIS A 1 93 ? -7.034 0.414 16.657 1.00 90.38 93 HIS A C 1
ATOM 781 O O . HIS A 1 93 ? -8.010 -0.212 16.247 1.00 90.38 93 HIS A O 1
ATOM 787 N N . TRP A 1 94 ? -5.827 -0.139 16.758 1.00 91.94 94 TRP A N 1
ATOM 788 C CA . TRP A 1 94 ? -5.581 -1.571 16.619 1.00 91.94 94 TRP A CA 1
ATOM 789 C C . TRP A 1 94 ? -4.987 -2.104 17.910 1.00 91.94 94 TRP A C 1
ATOM 791 O O . TRP A 1 94 ? -4.219 -1.431 18.591 1.00 91.94 94 TRP A O 1
ATOM 801 N N . GLN A 1 95 ? -5.307 -3.358 18.207 1.00 87.69 95 GLN A N 1
ATOM 802 C CA . GLN A 1 95 ? -4.909 -3.987 19.459 1.00 87.69 95 GLN A CA 1
ATOM 803 C C . GLN A 1 95 ? -3.387 -4.170 19.573 1.00 87.69 95 GLN A C 1
ATOM 805 O O . GLN A 1 95 ? -2.812 -3.963 20.635 1.00 87.69 95 GLN A O 1
ATOM 810 N N . SER A 1 96 ? -2.729 -4.569 18.480 1.00 89.88 96 SER A N 1
ATOM 811 C CA . SER A 1 96 ? -1.312 -4.968 18.480 1.00 89.88 96 SER A CA 1
ATOM 812 C C . SER A 1 96 ? -0.358 -3.932 17.885 1.00 89.88 96 SER A C 1
ATOM 814 O O . SER A 1 96 ? 0.857 -4.078 18.023 1.00 89.88 96 SER A O 1
ATOM 816 N N . HIS A 1 97 ? -0.881 -2.921 17.187 1.00 93.00 97 HIS A N 1
ATOM 817 C CA . HIS A 1 97 ? -0.068 -1.968 16.438 1.00 93.00 97 HIS A CA 1
ATOM 818 C C . HIS A 1 97 ? -0.624 -0.550 16.527 1.00 93.00 97 HIS A C 1
ATOM 820 O O . HIS A 1 97 ? -1.836 -0.354 16.574 1.00 93.00 97 HIS A O 1
ATOM 826 N N . ASP A 1 98 ? 0.270 0.424 16.432 1.00 92.38 98 ASP A N 1
ATOM 827 C CA . ASP A 1 98 ? -0.054 1.829 16.239 1.00 92.38 98 ASP A CA 1
ATOM 828 C C . ASP A 1 98 ? 0.185 2.265 14.791 1.00 92.38 98 ASP A C 1
ATOM 830 O O . ASP A 1 98 ? 1.044 1.740 14.069 1.00 92.38 98 ASP A O 1
ATOM 834 N N . LEU A 1 99 ? -0.603 3.245 14.344 1.00 93.69 99 LEU A N 1
ATOM 835 C CA . LEU A 1 99 ? -0.445 3.844 13.024 1.00 93.69 99 LEU A CA 1
ATOM 836 C C . LEU A 1 99 ? 0.712 4.852 13.028 1.00 93.69 99 LEU A C 1
ATOM 838 O O . LEU A 1 99 ? 0.535 6.016 13.377 1.00 93.69 99 LEU A O 1
ATOM 842 N N . ALA A 1 100 ? 1.870 4.442 12.519 1.00 93.50 100 ALA A N 1
ATOM 843 C CA . ALA A 1 100 ? 2.991 5.337 12.252 1.00 93.50 100 ALA A CA 1
ATOM 844 C C . ALA A 1 100 ? 2.835 5.972 10.858 1.00 93.50 100 ALA A C 1
ATOM 846 O O . ALA A 1 100 ? 3.358 5.476 9.850 1.00 93.50 100 ALA A O 1
ATOM 847 N N . TRP A 1 101 ? 2.054 7.054 10.776 1.00 95.00 101 TRP A N 1
ATOM 848 C CA . TRP A 1 101 ? 1.854 7.809 9.536 1.00 95.00 101 TRP A CA 1
ATOM 849 C C . TRP A 1 101 ? 2.740 9.057 9.470 1.00 95.00 101 TRP A C 1
ATOM 851 O O . TRP A 1 101 ? 2.822 9.822 10.424 1.00 95.00 101 TRP A O 1
ATOM 861 N N . SER A 1 102 ? 3.328 9.314 8.301 1.00 92.75 102 SER A N 1
ATOM 862 C CA . SER A 1 102 ? 4.111 10.514 8.003 1.00 92.75 102 SER A CA 1
ATOM 863 C C . SER A 1 102 ? 3.638 11.187 6.705 1.00 92.75 102 SER A C 1
ATOM 865 O O . SER A 1 102 ? 3.298 10.503 5.728 1.00 92.75 102 SER A O 1
ATOM 867 N N . PRO A 1 103 ? 3.640 12.536 6.635 1.00 91.12 103 PRO A N 1
ATOM 868 C CA . PRO A 1 103 ? 3.321 13.255 5.403 1.00 91.12 103 PRO A CA 1
ATOM 869 C C . PRO A 1 103 ? 4.324 12.950 4.284 1.00 91.12 103 PRO A C 1
ATOM 871 O O . PRO A 1 103 ? 3.952 12.926 3.100 1.00 91.12 103 PRO A O 1
ATOM 874 N N . GLN A 1 104 ? 5.575 12.672 4.656 1.00 93.12 104 GLN A N 1
ATOM 875 C CA . GLN A 1 104 ? 6.651 12.275 3.760 1.00 93.12 104 GLN A CA 1
ATOM 876 C C . GLN A 1 104 ? 6.820 10.753 3.762 1.00 93.12 104 GLN A C 1
ATOM 878 O O . GLN A 1 104 ? 6.400 10.045 4.674 1.00 93.12 104 GLN A O 1
ATOM 883 N N . LYS A 1 105 ? 7.409 10.214 2.693 1.00 92.19 105 LYS A N 1
ATOM 884 C CA . LYS A 1 105 ? 7.695 8.779 2.648 1.00 92.19 105 LYS A CA 1
ATOM 885 C C . LYS A 1 105 ? 8.931 8.496 3.487 1.00 92.19 105 LYS A C 1
ATOM 887 O O . LYS A 1 105 ? 10.005 8.986 3.163 1.00 92.19 105 LYS A O 1
ATOM 892 N N . VAL A 1 106 ? 8.772 7.648 4.492 1.00 92.12 106 VAL A N 1
ATOM 893 C CA . VAL A 1 106 ? 9.856 7.202 5.367 1.00 92.12 106 VAL A CA 1
ATOM 894 C C . VAL A 1 106 ? 10.214 5.752 5.061 1.00 92.12 106 VAL A C 1
ATOM 896 O O . VAL A 1 106 ? 9.373 4.952 4.624 1.00 92.12 106 VAL A O 1
ATOM 899 N N . SER A 1 107 ? 11.490 5.412 5.216 1.00 90.56 107 SER A N 1
ATOM 900 C CA . SER A 1 107 ? 11.999 4.079 4.912 1.00 90.56 107 SER A CA 1
ATOM 901 C C . SER A 1 107 ? 12.271 3.314 6.197 1.00 90.56 107 SER A C 1
ATOM 903 O O . SER A 1 107 ? 13.243 3.596 6.884 1.00 90.56 107 SER A O 1
ATOM 905 N N . HIS A 1 108 ? 11.439 2.314 6.475 1.00 90.62 108 HIS A N 1
ATOM 906 C CA . HIS A 1 108 ? 11.709 1.308 7.494 1.00 90.62 108 HIS A CA 1
ATOM 907 C C . HIS A 1 108 ? 11.975 -0.047 6.829 1.00 90.62 108 HIS A C 1
ATOM 909 O O . HIS A 1 108 ? 11.709 -0.269 5.636 1.00 90.62 108 HIS A O 1
ATOM 915 N N . ARG A 1 109 ? 12.519 -0.971 7.616 1.00 91.69 109 ARG A N 1
ATOM 916 C CA . ARG A 1 109 ? 12.639 -2.386 7.276 1.00 91.69 109 ARG A CA 1
ATOM 917 C C . ARG A 1 109 ? 11.493 -3.117 7.965 1.00 91.69 109 ARG A C 1
ATOM 919 O O . ARG A 1 109 ? 11.370 -3.043 9.178 1.00 91.69 109 ARG A O 1
ATOM 926 N N . CYS A 1 110 ? 10.649 -3.785 7.182 1.00 93.31 110 CYS A N 1
ATOM 927 C CA . CYS A 1 110 ? 9.500 -4.510 7.720 1.00 93.31 110 CYS A CA 1
ATOM 928 C C . CYS A 1 110 ? 9.966 -5.655 8.632 1.00 93.31 110 CYS A C 1
ATOM 930 O O . CYS A 1 110 ? 10.701 -6.514 8.148 1.00 93.31 110 CYS A O 1
ATOM 932 N N . ALA A 1 111 ? 9.514 -5.715 9.882 1.00 92.81 111 ALA A N 1
ATOM 933 C CA . ALA A 1 111 ? 9.872 -6.770 10.828 1.00 92.81 111 ALA A CA 1
ATOM 934 C C . ALA A 1 111 ? 9.391 -8.155 10.354 1.00 92.81 111 ALA A C 1
ATOM 936 O O . ALA A 1 111 ? 10.125 -9.131 10.462 1.00 92.81 111 ALA A O 1
ATOM 937 N N . SER A 1 112 ? 8.207 -8.242 9.736 1.00 92.06 112 SER A N 1
ATOM 938 C CA . SER A 1 112 ? 7.643 -9.522 9.276 1.00 92.06 112 SER A CA 1
ATOM 939 C C . SER A 1 112 ? 8.286 -10.089 8.008 1.00 92.06 112 SER A C 1
ATOM 941 O O . SER A 1 112 ? 8.426 -11.298 7.882 1.00 92.06 112 SER A O 1
ATOM 943 N N . CYS A 1 113 ? 8.630 -9.248 7.024 1.00 91.56 113 CYS A N 1
ATOM 944 C CA . CYS A 1 113 ? 9.183 -9.735 5.746 1.00 91.56 113 CYS A CA 1
ATOM 945 C C . CYS A 1 113 ? 10.638 -9.342 5.507 1.00 91.56 113 CYS A C 1
ATOM 947 O O . CYS A 1 113 ? 11.196 -9.696 4.475 1.00 91.56 113 CYS A O 1
ATOM 949 N N . ASN A 1 114 ? 11.256 -8.577 6.404 1.00 88.56 114 ASN A N 1
ATOM 950 C CA . ASN A 1 114 ? 12.624 -8.069 6.286 1.00 88.56 114 ASN A CA 1
ATOM 951 C C . ASN A 1 114 ? 12.897 -7.233 5.010 1.00 88.56 114 ASN A C 1
ATOM 953 O O . ASN A 1 114 ? 14.041 -6.993 4.622 1.00 88.56 114 ASN A O 1
ATOM 957 N N . HIS A 1 115 ? 11.849 -6.761 4.326 1.00 84.88 115 HIS A N 1
ATOM 958 C CA . HIS A 1 115 ? 11.991 -5.943 3.121 1.00 84.88 115 HIS A CA 1
ATOM 959 C C . HIS A 1 115 ? 11.995 -4.448 3.460 1.00 84.88 115 HIS A C 1
ATOM 961 O O . HIS A 1 115 ? 11.074 -3.939 4.105 1.00 84.88 115 HIS A O 1
ATOM 967 N N . LYS A 1 116 ? 12.993 -3.727 2.932 1.00 85.25 116 LYS A N 1
ATOM 968 C CA . LYS A 1 116 ? 13.006 -2.259 2.838 1.00 85.25 116 LYS A CA 1
ATOM 969 C C . LYS A 1 116 ? 12.250 -1.850 1.574 1.00 85.25 116 LYS A C 1
ATOM 971 O O . LYS A 1 116 ? 12.600 -2.272 0.470 1.00 85.25 116 LYS A O 1
ATOM 976 N N . ARG A 1 117 ? 11.183 -1.062 1.712 1.00 82.88 117 ARG A N 1
ATOM 977 C CA . ARG A 1 117 ? 10.360 -0.642 0.566 1.00 82.88 117 ARG A CA 1
ATOM 978 C C . ARG A 1 117 ? 11.061 0.472 -0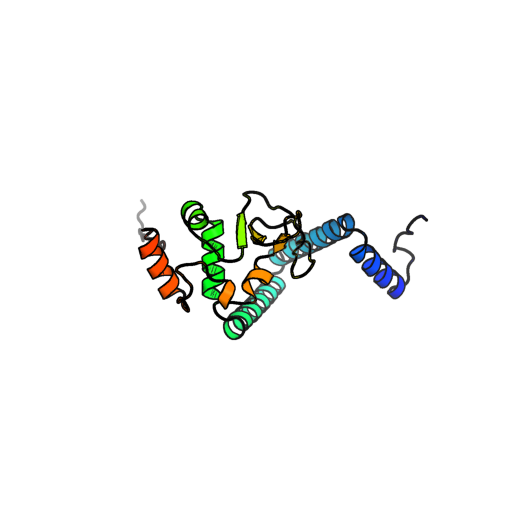.210 1.00 82.88 117 ARG A C 1
ATOM 980 O O . ARG A 1 117 ? 11.411 1.505 0.360 1.00 82.88 117 ARG A O 1
ATOM 987 N N . THR A 1 118 ? 11.239 0.272 -1.515 1.00 74.62 118 THR A N 1
ATOM 988 C CA . THR A 1 118 ? 11.856 1.262 -2.408 1.00 74.62 118 THR A CA 1
ATOM 989 C C . THR A 1 118 ? 11.050 2.563 -2.391 1.00 74.62 118 THR A C 1
ATOM 991 O O . THR A 1 118 ? 9.828 2.531 -2.548 1.00 74.62 118 THR A O 1
ATOM 994 N N . ARG A 1 119 ? 11.734 3.703 -2.210 1.00 82.50 119 ARG A N 1
ATOM 995 C CA . ARG A 1 119 ? 11.151 5.054 -2.038 1.00 82.50 119 ARG A CA 1
ATOM 996 C C . ARG A 1 119 ? 10.341 5.267 -0.750 1.00 82.50 119 ARG A C 1
ATOM 998 O O . ARG A 1 119 ? 9.637 6.270 -0.654 1.00 82.50 119 ARG A O 1
ATOM 1005 N N . GLY A 1 120 ? 10.414 4.342 0.208 1.00 88.88 120 GLY A N 1
ATOM 1006 C CA . GLY A 1 120 ? 9.705 4.434 1.484 1.00 88.88 120 GLY A CA 1
ATOM 1007 C C . GLY A 1 120 ? 8.178 4.333 1.371 1.00 88.88 120 GLY A C 1
ATOM 1008 O O . GLY A 1 120 ? 7.598 4.187 0.289 1.00 88.88 120 GLY A O 1
ATOM 1009 N N . GLN A 1 121 ? 7.509 4.410 2.518 1.00 90.88 121 GLN A N 1
ATOM 1010 C CA . GLN A 1 121 ? 6.051 4.440 2.635 1.00 90.88 121 GLN A CA 1
ATOM 1011 C C . GLN A 1 121 ? 5.634 5.560 3.588 1.00 90.88 121 GLN A C 1
ATOM 1013 O O . GLN A 1 121 ? 6.382 5.921 4.487 1.00 90.88 121 GLN A O 1
ATOM 1018 N N . LYS A 1 122 ? 4.439 6.117 3.372 1.00 93.94 122 LYS A N 1
ATOM 1019 C CA . LYS A 1 122 ? 3.849 7.105 4.288 1.00 93.94 122 LYS A CA 1
ATOM 1020 C C . LYS A 1 122 ? 3.238 6.477 5.535 1.00 93.94 122 LYS A C 1
ATOM 1022 O O . LYS A 1 122 ? 3.081 7.157 6.528 1.00 93.94 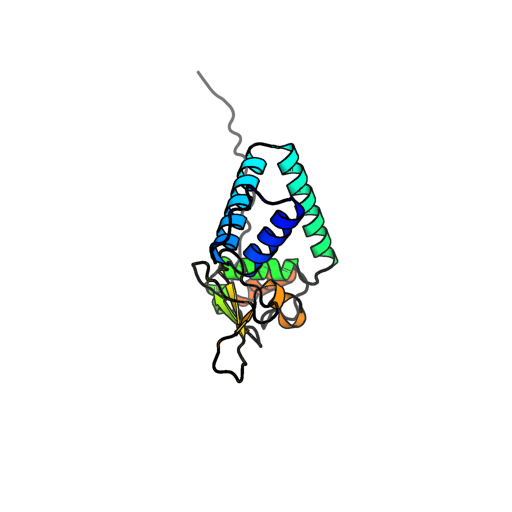122 LYS A O 1
ATOM 1027 N N . LEU A 1 123 ? 2.859 5.202 5.456 1.00 95.00 123 LEU A N 1
ATOM 1028 C CA . LEU A 1 123 ? 2.224 4.487 6.555 1.00 95.00 123 LEU A CA 1
ATOM 1029 C C . LEU A 1 123 ? 3.005 3.220 6.856 1.00 95.00 123 LEU A C 1
ATOM 1031 O O . LEU A 1 123 ? 3.179 2.383 5.959 1.00 95.00 123 LEU A O 1
ATOM 1035 N N . TRP A 1 124 ? 3.369 3.099 8.121 1.00 95.25 124 TRP A N 1
ATOM 1036 C CA . TRP A 1 124 ? 3.916 1.921 8.768 1.00 95.25 124 TRP A CA 1
ATOM 1037 C C . TRP A 1 124 ? 3.051 1.555 9.974 1.00 95.25 124 TRP A C 1
ATOM 1039 O O . TRP A 1 124 ? 2.282 2.380 10.466 1.00 95.25 124 TRP A O 1
ATOM 1049 N N . LEU A 1 125 ? 3.133 0.298 10.396 1.00 94.56 125 LEU A N 1
ATOM 1050 C CA . LEU A 1 125 ? 2.438 -0.206 11.574 1.00 94.56 125 LEU A CA 1
ATOM 1051 C C . LEU A 1 125 ? 3.495 -0.492 12.631 1.00 94.56 125 LEU A C 1
ATOM 1053 O O . LEU A 1 125 ? 4.285 -1.418 12.457 1.00 94.56 125 LEU A O 1
ATOM 1057 N N . GLN A 1 126 ? 3.548 0.324 13.674 1.00 93.94 126 GLN A N 1
ATOM 1058 C CA . GLN A 1 126 ? 4.491 0.149 14.773 1.00 93.94 126 GLN A CA 1
ATOM 1059 C C . GLN A 1 126 ? 3.928 -0.882 15.746 1.00 93.94 126 GLN A C 1
ATOM 1061 O O . GLN A 1 126 ? 2.771 -0.777 16.135 1.00 93.94 126 GLN A O 1
ATOM 1066 N N . ARG A 1 127 ? 4.701 -1.905 16.109 1.00 92.38 127 ARG A N 1
ATOM 1067 C CA . ARG A 1 127 ? 4.264 -2.913 17.088 1.00 92.38 127 ARG A CA 1
ATOM 1068 C C . ARG A 1 127 ? 4.219 -2.291 18.483 1.00 92.38 127 ARG A C 1
ATOM 1070 O O . ARG A 1 127 ? 5.180 -1.638 18.872 1.00 92.38 127 ARG A O 1
ATOM 1077 N N . ARG A 1 128 ? 3.134 -2.526 19.232 1.00 87.69 128 ARG A N 1
ATOM 1078 C CA . ARG A 1 128 ? 2.985 -2.038 20.620 1.00 87.69 128 ARG A CA 1
ATOM 1079 C C . ARG A 1 128 ? 3.840 -2.797 21.623 1.00 87.69 128 ARG A C 1
ATOM 1081 O O . ARG A 1 128 ? 4.283 -2.238 22.614 1.00 87.69 128 ARG A O 1
ATOM 1088 N N . THR A 1 129 ? 4.034 -4.085 21.377 1.00 70.69 129 THR A N 1
ATOM 1089 C CA . THR A 1 129 ? 4.733 -4.984 22.288 1.00 70.69 129 THR A CA 1
ATOM 1090 C C . THR A 1 129 ? 5.996 -5.474 21.616 1.00 70.69 129 THR A C 1
ATOM 1092 O O . THR A 1 129 ? 5.959 -6.349 20.745 1.00 70.69 129 THR A O 1
ATOM 1095 N N . CYS A 1 130 ? 7.121 -4.931 22.036 1.00 56.09 130 CYS A N 1
ATOM 1096 C CA . CYS A 1 130 ? 8.362 -5.663 21.964 1.00 56.09 130 CYS A CA 1
ATOM 1097 C C . CYS A 1 130 ? 9.071 -5.484 23.300 1.00 56.09 130 CYS A C 1
ATOM 1099 O O . CYS A 1 130 ? 9.383 -4.364 23.683 1.00 56.09 130 CYS A O 1
ATOM 1101 N N . ASP A 1 131 ? 9.382 -6.598 23.961 1.00 58.44 131 ASP A N 1
ATOM 1102 C CA . ASP A 1 131 ? 10.306 -6.674 25.105 1.00 58.44 131 ASP A CA 1
ATOM 1103 C C . ASP A 1 131 ? 11.741 -6.226 24.730 1.00 58.44 131 ASP A C 1
ATOM 1105 O O . ASP A 1 131 ? 12.681 -6.365 25.505 1.00 58.44 131 ASP A O 1
ATOM 1109 N N . SER A 1 132 ? 11.928 -5.720 23.506 1.00 59.84 132 SER A N 1
ATOM 1110 C CA . SER A 1 132 ? 13.146 -5.113 22.999 1.00 59.84 132 SER A CA 1
ATOM 1111 C C . SER A 1 132 ? 12.978 -3.599 22.933 1.00 59.84 132 SER A C 1
ATOM 1113 O O . SER A 1 132 ? 12.027 -3.131 22.309 1.00 59.84 132 SER A O 1
ATOM 1115 N N . ASP A 1 133 ? 13.974 -2.849 23.402 1.00 66.38 133 ASP A N 1
ATOM 1116 C CA . ASP A 1 133 ? 14.052 -1.376 23.321 1.00 66.38 133 ASP A CA 1
ATOM 1117 C C . ASP A 1 133 ? 14.051 -0.805 21.884 1.00 66.38 133 ASP A C 1
ATOM 1119 O O . ASP A 1 133 ? 14.184 0.398 21.671 1.00 66.38 133 ASP A O 1
ATOM 1123 N N . THR A 1 134 ? 13.949 -1.654 20.858 1.00 79.75 134 THR A N 1
ATOM 1124 C CA . THR A 1 134 ? 13.990 -1.251 19.451 1.00 79.75 134 THR A CA 1
ATOM 1125 C C . THR A 1 134 ? 12.598 -1.236 18.839 1.00 79.75 134 THR A C 1
ATOM 1127 O O . THR A 1 134 ? 11.943 -2.273 18.746 1.00 79.75 134 THR A O 1
ATOM 1130 N N . GLU A 1 135 ? 12.187 -0.079 18.319 1.00 88.44 135 GLU A N 1
ATOM 1131 C CA . GLU A 1 135 ? 10.933 0.069 17.581 1.00 88.44 135 GLU A CA 1
ATOM 1132 C C . GLU A 1 135 ? 10.872 -0.868 16.364 1.00 88.44 135 GLU A C 1
ATOM 1134 O O . GLU A 1 135 ? 11.728 -0.845 15.472 1.00 88.44 135 GLU A O 1
ATOM 1139 N N . GLN A 1 136 ? 9.815 -1.678 16.294 1.00 92.69 136 GLN A N 1
ATOM 1140 C CA . GLN A 1 136 ? 9.577 -2.596 15.183 1.00 92.69 136 GLN A CA 1
ATOM 1141 C C . GLN A 1 136 ? 8.405 -2.130 14.325 1.00 92.69 136 GLN A C 1
ATOM 1143 O O . GLN A 1 136 ? 7.307 -1.879 14.823 1.00 92.69 136 GLN A O 1
ATOM 1148 N N . PHE A 1 137 ? 8.623 -2.087 13.009 1.00 94.38 137 PHE A N 1
ATOM 1149 C CA . PHE A 1 137 ? 7.630 -1.629 12.042 1.00 94.38 137 PHE A CA 1
ATOM 1150 C C . PHE A 1 137 ? 7.260 -2.730 11.059 1.00 94.38 137 PHE A C 1
ATOM 1152 O O . PHE A 1 137 ? 8.128 -3.358 10.457 1.00 94.38 137 PHE A O 1
ATOM 1159 N N . ASP A 1 138 ? 5.970 -2.893 10.799 1.00 94.38 138 ASP A N 1
ATOM 1160 C CA . ASP A 1 138 ? 5.443 -3.743 9.745 1.00 94.38 138 ASP A CA 1
ATOM 1161 C C . ASP A 1 138 ? 4.887 -2.923 8.584 1.00 94.38 138 ASP A C 1
ATOM 1163 O O . ASP A 1 138 ? 4.296 -1.851 8.734 1.00 94.38 138 ASP A O 1
ATOM 1167 N N . CYS A 1 139 ? 5.076 -3.441 7.371 1.00 93.69 139 CYS A N 1
ATOM 1168 C CA . CYS A 1 139 ? 4.434 -2.867 6.200 1.00 93.69 139 CYS A CA 1
ATOM 1169 C C . CYS A 1 139 ? 2.955 -3.276 6.157 1.00 93.69 139 CYS A C 1
ATOM 1171 O O . CYS A 1 139 ? 2.597 -4.384 6.558 1.00 93.69 139 CYS A O 1
ATOM 1173 N N . TRP A 1 140 ? 2.112 -2.432 5.559 1.00 91.88 140 TRP A N 1
ATOM 1174 C CA . TRP A 1 140 ? 0.666 -2.677 5.463 1.00 91.88 140 TRP A CA 1
ATOM 1175 C C . TRP A 1 140 ? 0.302 -4.057 4.907 1.00 91.88 140 TRP A C 1
ATOM 1177 O O . TRP A 1 140 ? -0.590 -4.712 5.428 1.00 91.88 140 TRP A O 1
ATOM 1187 N N . ALA A 1 141 ? 1.012 -4.526 3.878 1.00 90.19 141 ALA A N 1
ATOM 1188 C CA . ALA A 1 141 ? 0.739 -5.829 3.274 1.00 90.19 141 ALA A CA 1
ATOM 1189 C C . ALA A 1 141 ? 0.997 -7.005 4.234 1.00 90.19 141 ALA A C 1
ATOM 1191 O O . ALA A 1 141 ? 0.250 -7.971 4.208 1.00 90.19 141 ALA A O 1
ATOM 1192 N N . CYS A 1 142 ? 2.033 -6.923 5.077 1.00 92.19 142 CYS A N 1
ATOM 1193 C CA . CYS A 1 142 ? 2.321 -7.961 6.072 1.00 92.19 142 CYS A CA 1
ATOM 1194 C C . CYS A 1 142 ? 1.392 -7.854 7.276 1.00 92.19 142 CYS A C 1
ATOM 1196 O O . CYS A 1 142 ? 0.938 -8.866 7.791 1.00 92.19 142 CYS A O 1
ATOM 1198 N N . PHE A 1 143 ? 1.079 -6.637 7.716 1.00 92.19 143 PHE A N 1
ATOM 1199 C CA . PHE A 1 143 ? 0.126 -6.451 8.802 1.00 92.19 143 PHE A CA 1
ATOM 1200 C C . PHE A 1 143 ? -1.247 -7.036 8.436 1.00 92.19 143 PHE A C 1
ATOM 1202 O O . PHE A 1 143 ? -1.799 -7.844 9.180 1.00 92.19 143 PHE A O 1
ATOM 1209 N N . THR A 1 144 ? -1.731 -6.714 7.233 1.00 90.88 144 THR A N 1
ATOM 1210 C CA . THR A 1 144 ? -3.059 -7.111 6.743 1.00 90.88 144 THR A CA 1
ATOM 1211 C C . THR A 1 144 ? -3.150 -8.509 6.132 1.00 90.88 144 THR A C 1
ATOM 1213 O O . THR A 1 144 ? -4.212 -8.884 5.643 1.00 90.88 144 THR A O 1
ATOM 1216 N N . SER A 1 145 ? -2.066 -9.293 6.144 1.00 88.50 145 SER A N 1
ATOM 1217 C CA . SER A 1 145 ? -2.100 -10.671 5.636 1.00 88.50 145 SER A CA 1
ATOM 1218 C C . SER A 1 145 ? -2.932 -11.606 6.512 1.00 88.50 145 SER A C 1
ATOM 1220 O O . SER A 1 145 ? -3.423 -12.612 6.016 1.00 88.50 145 SER A O 1
ATOM 1222 N N . ASP A 1 146 ? -3.072 -11.278 7.796 1.00 86.44 146 ASP A N 1
ATOM 1223 C CA . ASP A 1 146 ? -4.025 -11.906 8.706 1.00 86.44 146 ASP A CA 1
ATOM 1224 C C . ASP A 1 146 ? -5.212 -10.948 8.881 1.00 86.44 146 ASP A C 1
ATOM 1226 O O . ASP A 1 146 ? -5.068 -9.902 9.522 1.00 86.44 146 ASP A O 1
ATOM 1230 N N . PRO A 1 147 ? -6.380 -11.254 8.296 1.00 74.31 147 PRO A N 1
ATOM 1231 C CA . PRO A 1 147 ? -7.505 -10.336 8.332 1.00 74.31 147 PRO A CA 1
ATOM 1232 C C . PRO A 1 147 ? -8.121 -10.133 9.719 1.00 74.31 147 PRO A C 1
ATOM 1234 O O . PRO A 1 147 ? -8.684 -9.068 9.963 1.00 74.31 147 PRO A O 1
ATOM 1237 N N . GLN A 1 148 ? -7.992 -11.102 10.634 1.00 76.31 148 GLN A N 1
ATOM 1238 C CA . GLN A 1 148 ? -8.607 -11.028 11.967 1.00 76.31 148 GLN A CA 1
ATOM 1239 C C . GLN A 1 148 ? -7.963 -9.938 12.831 1.00 76.31 148 GLN A C 1
ATOM 1241 O O . GLN A 1 148 ? -8.646 -9.228 13.567 1.00 76.31 148 GLN A O 1
ATOM 1246 N N . ARG A 1 149 ? -6.646 -9.744 12.691 1.00 84.56 149 ARG A N 1
ATOM 1247 C CA . ARG A 1 149 ? -5.910 -8.655 13.355 1.00 84.56 149 ARG A CA 1
ATOM 1248 C C . ARG A 1 149 ? -5.909 -7.339 12.573 1.00 84.56 149 ARG A C 1
ATOM 1250 O O . ARG A 1 149 ? -5.528 -6.306 13.116 1.00 84.56 149 ARG A O 1
ATOM 1257 N N . ALA A 1 150 ? -6.254 -7.383 11.285 1.00 87.12 150 ALA A N 1
ATOM 1258 C CA . ALA A 1 150 ? -6.084 -6.267 10.358 1.00 87.12 150 ALA A CA 1
ATOM 1259 C C . ALA A 1 150 ? -7.171 -5.196 10.472 1.00 87.12 150 ALA A C 1
ATOM 1261 O O . ALA A 1 150 ? -6.960 -4.064 10.027 1.00 87.12 150 ALA A O 1
ATOM 1262 N N . LEU A 1 151 ? -8.334 -5.543 11.025 1.00 90.00 151 LEU A N 1
ATOM 1263 C CA . LEU A 1 151 ? -9.432 -4.605 11.223 1.00 90.00 151 LEU A CA 1
ATOM 1264 C C . LEU A 1 151 ? -9.245 -3.827 12.536 1.00 90.00 151 LEU A C 1
ATOM 1266 O O . LEU A 1 151 ? -8.893 -4.428 13.553 1.00 90.00 151 LEU A O 1
ATOM 1270 N N . PRO A 1 152 ? -9.467 -2.500 12.521 1.00 90.69 152 PRO A N 1
ATOM 1271 C CA . PRO A 1 152 ? -9.405 -1.694 13.728 1.00 90.69 152 PRO A CA 1
ATOM 1272 C C . PRO A 1 152 ? -10.526 -2.071 14.699 1.00 90.69 152 PRO A C 1
ATOM 1274 O O . PRO A 1 152 ? -11.563 -2.637 14.331 1.00 90.69 152 PRO A O 1
ATOM 1277 N N . GLU A 1 153 ? -10.326 -1.720 15.961 1.00 88.50 153 GLU A N 1
ATOM 1278 C CA . GLU A 1 153 ? -11.335 -1.837 17.002 1.00 88.50 153 GLU A CA 1
ATOM 1279 C C . GLU A 1 153 ? -12.606 -1.074 16.606 1.00 88.50 153 GLU A C 1
ATOM 1281 O O . GLU A 1 153 ? -12.559 0.010 16.028 1.00 88.50 153 GLU A O 1
ATOM 1286 N N . GLY A 1 154 ? -13.765 -1.691 16.847 1.00 85.00 154 GLY A N 1
ATOM 1287 C CA . GLY A 1 154 ? -15.063 -1.173 16.402 1.00 85.00 154 GLY A CA 1
ATOM 1288 C C . GLY A 1 154 ? -15.440 -1.490 14.947 1.00 85.00 154 GLY A C 1
ATOM 1289 O O . GLY A 1 154 ? -16.541 -1.107 14.542 1.00 85.00 154 GLY A O 1
ATOM 1290 N N . PHE A 1 155 ? -14.572 -2.183 14.194 1.00 87.88 155 PHE A N 1
ATOM 1291 C CA . PHE A 1 155 ? -14.808 -2.639 12.814 1.00 87.88 155 PHE A CA 1
ATOM 1292 C C . PHE A 1 155 ? -14.597 -4.156 12.632 1.00 87.88 155 PHE A C 1
ATOM 1294 O O . PHE A 1 155 ? -14.599 -4.634 11.500 1.00 87.88 155 PHE A O 1
ATOM 1301 N N . LYS A 1 156 ? -14.384 -4.919 13.716 1.00 84.94 156 LYS A N 1
ATOM 1302 C CA . LYS A 1 156 ? -14.055 -6.362 13.673 1.00 84.94 156 LYS A CA 1
ATOM 1303 C C . LYS A 1 156 ? -15.164 -7.228 13.056 1.00 84.94 156 LYS A C 1
ATOM 1305 O O . LYS A 1 156 ? -14.881 -8.281 12.502 1.00 84.94 156 LYS A O 1
ATOM 1310 N N . ASP A 1 157 ? -16.407 -6.774 13.134 1.00 84.69 157 ASP A N 1
ATOM 1311 C CA . ASP A 1 157 ? -17.619 -7.409 12.607 1.00 84.69 157 ASP A CA 1
ATOM 1312 C C . ASP A 1 157 ? -17.898 -7.074 11.129 1.00 84.69 157 ASP A C 1
ATOM 1314 O O . ASP A 1 157 ? -18.846 -7.582 10.527 1.00 84.69 157 ASP A O 1
ATOM 1318 N N . ILE A 1 158 ? -17.071 -6.228 10.510 1.00 86.06 158 ILE A N 1
ATOM 1319 C CA . ILE A 1 158 ? -17.314 -5.720 9.162 1.00 86.06 158 ILE A CA 1
ATOM 1320 C C . ILE A 1 158 ? -16.687 -6.618 8.106 1.00 86.06 158 ILE A C 1
ATOM 1322 O O . ILE A 1 158 ? -15.469 -6.765 8.012 1.00 86.06 158 ILE A O 1
ATOM 1326 N N . THR A 1 159 ? -17.537 -7.123 7.217 1.00 84.75 159 THR A N 1
ATOM 1327 C CA . THR A 1 159 ? -17.136 -7.996 6.105 1.00 84.75 159 THR A CA 1
ATOM 1328 C C . THR A 1 159 ? -17.286 -7.328 4.741 1.00 84.75 159 THR A C 1
ATOM 1330 O O . THR A 1 159 ? -16.602 -7.700 3.785 1.00 84.75 159 THR A O 1
ATOM 1333 N N . THR A 1 160 ? -18.117 -6.285 4.648 1.00 88.44 160 THR A N 1
ATOM 1334 C CA . THR A 1 160 ? -18.467 -5.611 3.388 1.00 88.44 160 THR A CA 1
ATOM 1335 C C . THR A 1 160 ? -18.113 -4.122 3.386 1.00 88.44 160 THR A C 1
ATOM 1337 O O . THR A 1 160 ? -17.940 -3.480 4.424 1.00 88.44 160 THR A O 1
ATOM 1340 N N . VAL A 1 161 ? -18.005 -3.537 2.190 1.00 87.94 161 VAL A N 1
ATOM 1341 C CA . VAL A 1 161 ? -17.713 -2.101 2.030 1.00 87.94 161 VAL A CA 1
ATOM 1342 C C . VAL A 1 161 ? -18.916 -1.250 2.445 1.00 87.94 161 VAL A C 1
ATOM 1344 O O . VAL A 1 161 ? -18.756 -0.132 2.933 1.00 87.94 161 VAL A O 1
ATOM 1347 N N . GLU A 1 162 ? -20.122 -1.771 2.267 1.00 89.25 162 GLU A N 1
ATOM 1348 C CA . GLU A 1 162 ? -21.379 -1.139 2.643 1.00 89.25 162 GLU A CA 1
ATOM 1349 C C . GLU A 1 162 ? -21.460 -0.979 4.166 1.00 89.25 162 GLU A C 1
ATOM 1351 O O . GLU A 1 162 ? -21.649 0.138 4.654 1.00 89.25 162 GLU A O 1
ATOM 1356 N N . GLN A 1 163 ? -21.199 -2.059 4.912 1.00 91.06 163 GLN A N 1
ATOM 1357 C CA . GLN A 1 163 ? -21.087 -2.031 6.375 1.00 91.06 163 GLN A CA 1
ATOM 1358 C C . GLN A 1 163 ? -19.990 -1.067 6.833 1.00 91.06 163 GLN A C 1
ATOM 1360 O O . GLN A 1 163 ? -20.222 -0.248 7.722 1.00 91.06 163 GLN A O 1
ATOM 1365 N N . LEU A 1 164 ? -18.824 -1.095 6.177 1.00 90.19 164 LEU A N 1
ATOM 1366 C CA . LEU A 1 164 ? -17.721 -0.181 6.468 1.00 90.19 164 LEU A CA 1
ATOM 1367 C C . LEU A 1 164 ? -18.176 1.288 6.367 1.00 90.19 164 LEU A C 1
ATOM 1369 O O . LEU A 1 164 ? -17.955 2.079 7.286 1.00 90.19 164 LEU A O 1
ATOM 1373 N N . ARG A 1 165 ? -18.851 1.667 5.275 1.00 88.50 165 ARG A N 1
ATOM 1374 C CA . ARG A 1 165 ? -19.360 3.036 5.070 1.00 88.50 165 ARG A CA 1
ATOM 1375 C C . ARG A 1 165 ? -20.423 3.423 6.094 1.00 88.50 165 ARG A C 1
ATOM 1377 O O . ARG A 1 165 ? -20.369 4.541 6.607 1.00 88.50 165 ARG A O 1
ATOM 1384 N N . ALA A 1 166 ? -21.354 2.519 6.395 1.00 89.75 166 ALA A N 1
ATOM 1385 C CA . ALA A 1 166 ? -22.377 2.742 7.411 1.00 89.75 166 ALA A CA 1
ATOM 1386 C C . ALA A 1 166 ? -21.736 2.992 8.783 1.00 89.75 166 ALA A C 1
ATOM 1388 O O . ALA A 1 166 ? -22.040 3.995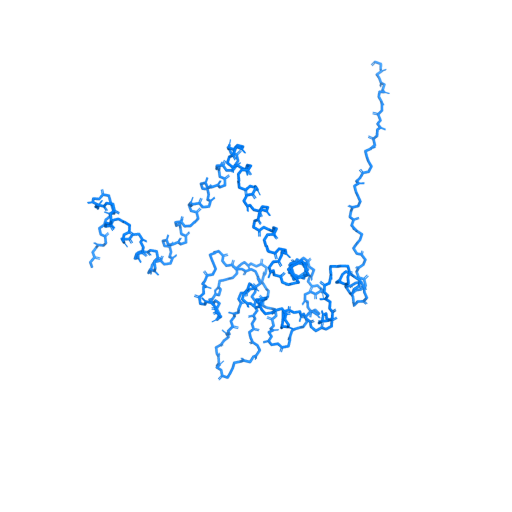 9.432 1.00 89.75 166 ALA A O 1
ATOM 1389 N N . ARG A 1 167 ? -20.763 2.157 9.169 1.00 88.56 167 ARG A N 1
ATOM 1390 C CA . ARG A 1 167 ? -20.035 2.295 10.433 1.00 88.56 167 ARG A CA 1
ATOM 1391 C C . ARG A 1 167 ? -19.245 3.595 10.510 1.00 88.56 167 ARG A C 1
ATOM 1393 O O . ARG A 1 167 ? -19.293 4.278 11.527 1.00 88.56 167 ARG A O 1
ATOM 1400 N N . LYS A 1 168 ? -18.580 3.996 9.422 1.00 86.25 168 LYS A N 1
ATOM 1401 C CA . LYS A 1 168 ? -17.906 5.302 9.350 1.00 86.25 168 LYS A CA 1
ATOM 1402 C C . LYS A 1 168 ? -18.866 6.463 9.580 1.00 86.25 168 LYS A C 1
ATOM 1404 O O . LYS A 1 168 ? -18.501 7.409 10.271 1.00 86.25 168 LYS A O 1
ATOM 1409 N N . LYS A 1 169 ? -20.070 6.411 9.007 1.00 85.44 169 LYS A N 1
ATOM 1410 C CA . LYS A 1 169 ? -21.078 7.454 9.222 1.00 85.44 169 LYS A CA 1
ATOM 1411 C C . LYS A 1 169 ? -21.525 7.497 10.686 1.00 85.44 169 LYS A C 1
ATOM 1413 O O . LYS A 1 169 ? -21.634 8.584 11.233 1.00 85.44 169 LYS A O 1
ATOM 1418 N N . GLN A 1 170 ? -21.736 6.337 11.309 1.00 85.50 170 GLN A N 1
ATOM 1419 C CA . GLN A 1 170 ? -22.122 6.242 12.721 1.00 85.50 170 GLN A CA 1
ATOM 1420 C C . GLN A 1 170 ? -21.041 6.773 13.668 1.00 85.50 170 GLN A C 1
ATOM 1422 O O . GLN A 1 170 ? -21.353 7.548 14.561 1.00 85.50 170 GLN A O 1
ATOM 1427 N N . LEU A 1 171 ? -19.785 6.361 13.477 1.00 81.25 171 LEU A N 1
ATOM 1428 C CA . LEU A 1 171 ? -18.698 6.699 14.399 1.00 81.25 171 LEU A CA 1
ATOM 1429 C C . LEU A 1 171 ? -18.169 8.120 14.214 1.00 81.25 171 LEU A C 1
ATOM 1431 O O . LEU A 1 171 ? -17.791 8.757 15.187 1.00 81.25 171 LEU A O 1
ATOM 1435 N N . PHE A 1 172 ? -18.139 8.622 12.977 1.00 79.94 172 PHE A N 1
ATOM 1436 C CA . PHE A 1 172 ? -17.461 9.884 12.669 1.00 79.94 172 PHE A CA 1
ATOM 1437 C C . PHE A 1 172 ? -18.400 10.985 12.172 1.00 79.94 172 PHE A C 1
ATOM 1439 O O . PHE A 1 172 ? -17.933 12.076 11.861 1.00 79.94 172 PHE A O 1
ATOM 1446 N N . GLY A 1 173 ? -19.698 10.715 11.996 1.00 72.75 173 GLY A N 1
ATOM 1447 C CA . GLY A 1 173 ? -20.667 11.694 11.480 1.00 72.75 173 GLY A CA 1
ATOM 1448 C C . GLY A 1 173 ? -20.398 12.177 10.044 1.00 72.75 173 GLY A C 1
ATOM 1449 O O . GLY A 1 173 ? -21.123 13.023 9.522 1.00 72.75 173 GLY A O 1
ATOM 1450 N N . VAL A 1 174 ? -19.369 11.650 9.366 1.00 63.00 174 VAL A N 1
ATOM 1451 C CA . VAL A 1 174 ? -18.941 12.127 8.045 1.00 63.00 174 VAL A CA 1
ATOM 1452 C C . VAL A 1 174 ? -19.826 11.522 6.958 1.00 63.00 174 VAL A C 1
ATOM 1454 O O . VAL A 1 174 ? -19.582 10.415 6.466 1.00 63.00 174 VAL A O 1
ATOM 1457 N N . THR A 1 175 ? -20.831 12.279 6.525 1.00 52.19 175 THR A N 1
ATOM 1458 C CA . THR A 1 175 ? -21.593 11.972 5.310 1.00 52.19 175 THR A CA 1
ATOM 1459 C C . THR A 1 175 ? -20.763 12.401 4.101 1.00 52.19 175 THR A C 1
ATOM 1461 O O . THR A 1 175 ? -20.772 13.560 3.701 1.00 52.19 175 THR A O 1
ATOM 1464 N N . VAL A 1 176 ? -19.983 11.486 3.517 1.00 48.03 176 VAL A N 1
ATOM 1465 C CA . VAL A 1 176 ? -19.309 11.779 2.244 1.00 48.03 176 VAL A CA 1
ATOM 1466 C C . VAL A 1 176 ? -20.363 11.702 1.145 1.00 48.03 176 VAL A C 1
ATOM 1468 O O . VAL A 1 176 ? -20.703 10.607 0.697 1.00 48.03 176 VAL A O 1
ATOM 1471 N N . HIS A 1 177 ? -20.876 12.848 0.698 1.00 39.16 177 HIS A N 1
ATOM 1472 C CA . HIS A 1 177 ? -21.559 12.915 -0.588 1.00 39.16 177 HIS A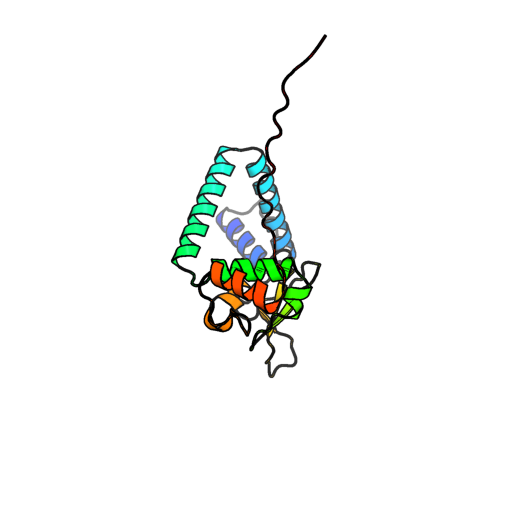 CA 1
ATOM 1473 C C . HIS A 1 177 ? -20.555 12.480 -1.657 1.00 39.16 177 HIS A C 1
ATOM 1475 O O . HIS A 1 177 ? -19.573 13.166 -1.948 1.00 39.16 177 HIS A O 1
ATOM 1481 N N . THR A 1 178 ? -20.757 11.287 -2.211 1.00 37.28 178 THR A N 1
ATOM 1482 C CA . THR A 1 178 ? -20.120 10.911 -3.468 1.00 37.28 178 THR A CA 1
ATOM 1483 C C . THR A 1 178 ? -20.482 11.999 -4.465 1.00 37.28 178 THR A C 1
ATOM 1485 O O . THR A 1 178 ? -21.671 12.213 -4.686 1.00 37.28 178 THR A O 1
ATOM 1488 N N . ARG A 1 179 ? -19.490 12.711 -5.019 1.00 37.66 179 ARG A N 1
ATOM 1489 C CA . ARG A 1 179 ? -19.714 13.637 -6.136 1.00 37.66 179 ARG A CA 1
ATOM 1490 C C . ARG A 1 179 ? -20.484 12.869 -7.208 1.00 37.66 179 ARG A C 1
ATOM 1492 O O . ARG A 1 179 ? -19.910 12.005 -7.870 1.00 37.66 179 ARG A O 1
ATOM 1499 N N . SER A 1 180 ? -21.783 13.133 -7.301 1.00 38.25 180 SER A N 1
ATOM 1500 C CA . SER A 1 180 ? -22.594 12.735 -8.432 1.00 38.25 180 SER A CA 1
ATOM 1501 C C . SER A 1 180 ? -22.021 13.443 -9.651 1.00 38.25 180 SER A C 1
ATOM 1503 O O . SER A 1 180 ? -21.553 14.582 -9.575 1.00 38.25 180 SER A O 1
ATOM 1505 N N . SER A 1 181 ? -21.984 12.717 -10.760 1.00 42.94 181 SER A N 1
ATOM 1506 C CA . SER A 1 181 ? -21.693 13.243 -12.083 1.00 42.94 181 SER A CA 1
ATOM 1507 C C . SER A 1 181 ? -22.405 14.582 -12.274 1.00 42.94 181 SER A C 1
ATOM 1509 O O . SER A 1 181 ? -23.624 14.656 -12.123 1.00 42.94 181 SER A O 1
ATOM 1511 N N . SER A 1 182 ? -21.648 15.638 -12.574 1.00 35.25 182 SER A N 1
ATOM 1512 C CA . SER A 1 182 ? -22.225 16.926 -12.951 1.00 35.25 182 SER A CA 1
ATOM 1513 C C . SER A 1 182 ? -23.203 16.725 -14.118 1.00 35.25 182 SER A C 1
ATOM 1515 O O . SER A 1 182 ? -22.864 15.993 -15.056 1.00 35.25 182 SER A O 1
ATOM 1517 N N . PRO A 1 183 ? -24.390 17.355 -14.101 1.00 39.25 183 PRO A N 1
ATOM 1518 C CA . PRO A 1 183 ? -25.273 17.354 -15.255 1.00 39.25 183 PRO A CA 1
ATOM 1519 C C . PRO A 1 183 ? -24.563 18.073 -16.402 1.00 39.25 183 PRO A C 1
ATOM 1521 O O . PRO A 1 183 ? -24.024 19.166 -16.216 1.00 39.25 183 PRO A O 1
ATOM 1524 N N . LYS A 1 184 ? -24.550 17.462 -17.591 1.00 40.56 184 LYS A N 1
ATOM 1525 C CA . LYS A 1 184 ? -24.231 18.179 -18.827 1.00 40.56 184 LYS A CA 1
ATOM 1526 C C . LYS A 1 184 ? -25.292 19.263 -18.999 1.00 40.56 184 LYS A C 1
ATOM 1528 O O . LYS A 1 184 ? -26.440 18.942 -19.291 1.00 40.56 184 LYS A O 1
ATOM 1533 N N . ILE A 1 185 ? -24.911 20.520 -18.803 1.00 40.66 185 ILE A N 1
ATOM 1534 C CA . ILE A 1 185 ? -25.715 21.648 -19.264 1.00 40.66 185 ILE A CA 1
ATOM 1535 C C . ILE A 1 185 ? -25.611 21.629 -20.788 1.00 40.66 185 ILE A C 1
ATOM 1537 O O . ILE A 1 185 ? -24.538 21.839 -21.352 1.00 40.66 185 ILE A O 1
ATOM 1541 N N . ALA A 1 186 ? -26.717 21.267 -21.430 1.00 46.09 186 ALA A N 1
ATOM 1542 C CA . ALA A 1 186 ? -26.952 21.560 -22.827 1.00 46.09 186 ALA A CA 1
ATOM 1543 C C . ALA A 1 186 ? -27.326 23.041 -22.925 1.00 46.09 186 ALA A C 1
ATOM 1545 O O . ALA A 1 186 ? -28.269 23.479 -22.270 1.00 46.09 186 ALA A O 1
ATOM 1546 N N . SER A 1 187 ? -26.604 23.793 -23.744 1.00 39.94 187 SER A N 1
ATOM 1547 C CA . SER A 1 187 ? -27.068 25.084 -24.240 1.00 39.94 187 SER A CA 1
ATOM 1548 C C . SER A 1 187 ? -26.734 25.168 -25.721 1.00 39.94 187 SER A C 1
ATOM 1550 O O . SER A 1 187 ? -25.577 25.196 -26.139 1.00 39.94 187 SER A O 1
ATOM 1552 N N . SER A 1 188 ? -27.815 25.088 -26.481 1.00 39.16 188 SER A N 1
ATOM 1553 C CA . SER A 1 188 ? -27.974 25.366 -27.896 1.00 39.16 188 SER A CA 1
ATOM 1554 C C . SER A 1 188 ? -27.596 26.810 -28.249 1.00 39.16 188 SER A C 1
ATOM 1556 O O . SER A 1 188 ? -27.730 27.710 -27.424 1.00 39.16 188 SER A O 1
ATOM 1558 N N . SER A 1 189 ? -27.105 26.945 -29.482 1.00 43.34 189 SER A N 1
ATOM 1559 C CA . SER A 1 189 ? -27.172 28.076 -30.424 1.00 43.34 189 SER A CA 1
ATOM 1560 C C . SER A 1 189 ? -27.889 29.365 -29.996 1.00 43.34 189 SER A C 1
ATOM 1562 O O . SER A 1 189 ? -29.019 29.314 -29.528 1.00 43.34 189 SER A O 1
ATOM 1564 N N . ASP A 1 190 ? -27.274 30.517 -30.290 1.00 40.38 190 ASP A N 1
ATOM 1565 C CA . ASP A 1 190 ? -27.713 31.356 -31.420 1.00 40.38 190 ASP A CA 1
ATOM 1566 C C . ASP A 1 190 ? -26.694 32.467 -31.738 1.00 40.38 190 ASP A C 1
ATOM 1568 O O . ASP A 1 190 ? -26.183 33.155 -30.853 1.00 40.38 190 ASP A O 1
ATOM 1572 N N . SER A 1 191 ? -26.385 32.588 -33.031 1.00 42.50 191 SER A N 1
ATOM 1573 C CA . SER A 1 191 ? -25.658 33.696 -33.660 1.00 42.50 191 SER A CA 1
ATOM 1574 C C . SER A 1 191 ? -26.649 34.759 -34.135 1.00 42.50 191 SER A C 1
ATOM 1576 O O . SER A 1 191 ? -27.809 34.451 -34.413 1.00 42.50 191 SER A O 1
ATOM 1578 N N . PRO A 1 192 ? -26.176 35.998 -34.284 1.00 57.06 192 PRO A N 1
ATOM 1579 C CA . PRO A 1 192 ? -26.265 36.645 -35.598 1.00 57.06 192 PRO A CA 1
ATOM 1580 C C . PRO A 1 192 ? -24.896 36.800 -36.263 1.00 57.06 192 PRO A C 1
ATOM 1582 O O . PRO A 1 192 ? -23.921 37.124 -35.546 1.00 57.06 192 PRO A O 1
#